Protein AF-0000000070596849 (afdb_homodimer)

Sequence (270 aa):
MKINEKNLCAYSISPTQIDKEGYLLKKGEVNKSFQRRWFVLKGNLLFYFEKKGDREPIGVIILEGCTIELAECEDQFTFKLLFHGGGGRTYVLVADSQESLEEWMKALARASYDYLKLMVNELQKQLDELNGGYPMKINEKNLCAYSISPTQIDKEGYLLKKGEVNKSFQRRWFVLKGNLLFYFEKKGDREPIGVIILEGCTIELAECEDQFTFKLLFHGGGGRTYVLVADSQESLEEWMKALARASYDYLKLMVNELQKQLDELNGGYP

Nearest PDB structures (foldseek):
  4kax-assembly1_B  TM=7.168E-01  e=3.606E-10  Homo sapiens
  6bbp-assembly1_A  TM=6.930E-01  e=6.389E-10  Mus musculus
  1fb8-assembly1_A  TM=8.971E-01  e=5.536E-08  Homo sapiens
  1fgz-assembly1_A  TM=8.253E-01  e=7.060E-09  Mus musculus
  1wgq-assembly1_A  TM=7.939E-01  e=1.921E-06  Mus musculus

Radius of gyration: 20.4 Å; Cα contacts (8 Å, |Δi|>4): 485; chains: 2; bounding box: 63×64×42 Å

Solvent-accessible surface area (backbone atoms only — not comparable to full-atom values): 14874 Å² total; per-residue (Å²): 111,47,62,64,57,68,55,52,35,54,54,70,62,44,91,67,73,68,73,45,70,48,70,33,31,38,50,37,88,83,58,76,51,74,38,74,27,25,33,40,29,39,62,42,35,37,33,32,19,72,44,84,86,56,79,56,50,55,27,43,44,68,46,74,72,48,45,79,41,82,43,94,46,90,95,46,38,34,35,31,43,37,36,73,60,100,81,40,60,70,47,46,36,31,33,91,36,70,67,52,32,50,53,50,51,52,53,56,70,65,22,31,60,66,56,51,52,50,47,39,53,51,48,50,49,53,46,48,53,64,65,63,61,67,126,110,47,62,62,56,68,52,51,33,54,57,71,63,46,89,68,73,69,73,45,70,48,70,32,29,38,51,37,88,84,57,76,50,73,39,71,27,24,31,40,30,39,62,41,36,37,32,32,20,71,43,81,84,58,78,56,51,55,27,42,45,69,45,73,73,48,46,79,42,82,44,94,46,92,96,45,40,34,34,31,44,37,36,72,61,99,83,43,60,69,44,45,35,31,33,91,36,68,68,52,33,51,53,50,52,53,54,56,71,64,22,31,60,66,56,49,52,50,47,40,54,51,46,50,50,52,46,47,51,65,67,62,62,67,126

Organism: Penaeus vannamei (NCBI:txid6689)

Foldseek 3Di:
DDDDQVVVLVVQPDPPQWLDWDWKWKADPVHRDTAIWIWTDHQQKIFTPNDPPDSGTPDIDRLEQWDKAFDDDPPWRKIWTFHDDDPTDIIIITDPDPVRSVSVNVSNVCRYPVNVVVVVVVVVVVVCCVVPPPD/DDDDQVVVLVVQPPPPQWLDWDWKWKADPVHRDTAIWIWTDHQQKIFTPNDPPDSGTPDIDRLEQWDKAFDDDPPWRKIWTFHDDDPTDIIIITDPDPVRSVSVNVSNVCRYPVNVVVVVVVVVVVVCCVVPPPD

InterPro domains:
  IPR001849 Pleckstrin homology domain [PF00169] (19-112)
  IPR001849 Pleckstrin homology domain [PS50003] (17-113)
  IPR001849 Pleckstrin homology domain [SM00233] (18-115)
  IPR011993 PH-like domain superfamily [G3DSA:2.30.29.30] (13-114)
  IPR045188 PH domain containing protein Boi1/Boi2-like [PTHR22902] (2-131)

Structure (mmCIF, N/CA/C/O backbone):
data_AF-0000000070596849-model_v1
#
loop_
_entity.id
_entity.type
_entity.pdbx_description
1 polymer 'Putative oxysterol-binding protein 2'
#
loop_
_atom_site.group_PDB
_atom_site.id
_atom_site.type_symbol
_atom_site.label_atom_id
_atom_site.label_alt_id
_atom_site.label_comp_id
_atom_site.label_asym_id
_atom_site.label_entity_id
_atom_site.label_seq_id
_atom_site.pdbx_PDB_ins_code
_atom_site.Cartn_x
_atom_site.Cartn_y
_atom_site.Cartn_z
_atom_site.occupancy
_atom_site.B_iso_or_equiv
_atom_site.auth_seq_id
_atom_site.auth_comp_id
_atom_site.auth_asym_id
_atom_site.auth_atom_id
_atom_site.pdbx_PDB_model_num
ATOM 1 N N . MET A 1 1 ? -14.93 -0.766 5.055 1 94.19 1 MET A N 1
ATOM 2 C CA . MET A 1 1 ? -13.758 0.112 5.051 1 94.19 1 MET A CA 1
ATOM 3 C C . MET A 1 1 ? -13.742 0.988 3.803 1 94.19 1 MET A C 1
ATOM 5 O O . MET A 1 1 ? -13.914 0.492 2.688 1 94.19 1 MET A O 1
ATOM 9 N N . LYS A 1 2 ? -13.688 2.268 3.988 1 9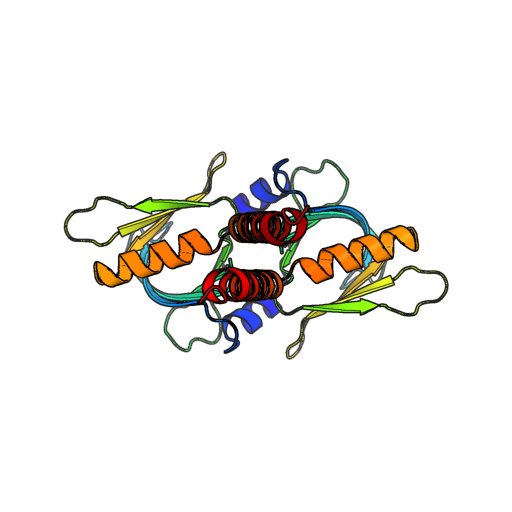5.88 2 LYS A N 1
ATOM 10 C CA . LYS A 1 2 ? -13.648 3.197 2.863 1 95.88 2 LYS A CA 1
ATOM 11 C C . LYS A 1 2 ? -12.273 3.188 2.199 1 95.88 2 LYS A C 1
ATOM 13 O O . LYS A 1 2 ? -11.242 3.219 2.881 1 95.88 2 LYS A O 1
ATOM 18 N N . ILE A 1 3 ? -12.289 3.09 0.893 1 95.75 3 ILE A N 1
ATOM 19 C CA . ILE A 1 3 ? -11.062 3.09 0.111 1 95.75 3 ILE A CA 1
ATOM 20 C C . ILE A 1 3 ? -11.25 3.916 -1.158 1 95.75 3 ILE A C 1
ATOM 22 O O . ILE A 1 3 ? -12.336 3.918 -1.747 1 95.75 3 ILE A O 1
ATOM 26 N N . ASN A 1 4 ? -10.219 4.594 -1.513 1 93.69 4 ASN A N 1
ATOM 27 C CA . ASN A 1 4 ? -10.297 5.395 -2.73 1 93.69 4 ASN A CA 1
ATOM 28 C C . ASN A 1 4 ? -10.102 4.535 -3.977 1 93.69 4 ASN A C 1
ATOM 30 O O . ASN A 1 4 ? -9.031 4.551 -4.586 1 93.69 4 ASN A O 1
ATOM 34 N N . GLU A 1 5 ? -11.148 3.938 -4.41 1 93.94 5 GLU A N 1
ATOM 35 C CA . GLU A 1 5 ? -11.086 2.973 -5.504 1 93.94 5 GLU A CA 1
ATOM 36 C C . GLU A 1 5 ? -10.727 3.656 -6.82 1 93.94 5 GLU A C 1
ATOM 38 O O . GLU A 1 5 ? -10.031 3.074 -7.656 1 93.94 5 GLU A O 1
ATOM 43 N N . LYS A 1 6 ? -11.242 4.824 -6.957 1 92.75 6 LYS A N 1
ATOM 44 C CA . LYS A 1 6 ? -10.969 5.551 -8.195 1 92.75 6 LYS A CA 1
ATOM 45 C C . LYS A 1 6 ? -9.469 5.766 -8.375 1 92.75 6 LYS A C 1
ATOM 47 O O . LYS A 1 6 ? -8.922 5.52 -9.453 1 92.75 6 LYS A O 1
ATOM 52 N N . ASN A 1 7 ? -8.812 6.191 -7.367 1 93.06 7 ASN A N 1
ATOM 53 C CA . ASN A 1 7 ? -7.367 6.387 -7.414 1 93.06 7 ASN A CA 1
ATOM 54 C C . ASN A 1 7 ? -6.629 5.074 -7.66 1 93.06 7 ASN A C 1
ATOM 56 O O . ASN A 1 7 ? -5.676 5.027 -8.438 1 93.06 7 ASN A O 1
ATOM 60 N N . LEU A 1 8 ? -7.074 4.055 -6.996 1 94.56 8 LEU A N 1
ATOM 61 C CA . LEU A 1 8 ? -6.43 2.756 -7.156 1 94.56 8 LEU A CA 1
ATOM 62 C C . LEU A 1 8 ? -6.562 2.252 -8.586 1 94.56 8 LEU A C 1
ATOM 64 O O . LEU A 1 8 ? -5.621 1.68 -9.141 1 94.56 8 LEU A O 1
ATOM 68 N N . CYS A 1 9 ? -7.734 2.48 -9.117 1 95.25 9 CYS A N 1
ATOM 69 C CA . CYS A 1 9 ? -7.945 2.082 -10.508 1 95.25 9 CYS A CA 1
ATOM 70 C C . CYS A 1 9 ? -7.016 2.846 -11.438 1 95.25 9 CYS A C 1
ATOM 72 O O . CYS A 1 9 ? -6.34 2.242 -12.281 1 95.25 9 CYS A O 1
ATOM 74 N N . ALA A 1 10 ? -6.953 4.168 -11.281 1 94.25 10 ALA A N 1
ATOM 75 C CA . ALA A 1 10 ? -6.074 4.988 -12.109 1 94.25 10 ALA A CA 1
ATOM 76 C C . ALA A 1 10 ? -4.617 4.559 -11.953 1 94.25 10 ALA A C 1
ATOM 78 O O . ALA A 1 10 ? -3.879 4.477 -12.938 1 94.25 10 ALA A O 1
ATOM 79 N N . TYR A 1 11 ? -4.223 4.281 -10.75 1 94.06 11 TYR A N 1
ATOM 80 C CA . TYR A 1 11 ? -2.852 3.877 -10.469 1 94.06 11 TYR A CA 1
ATOM 81 C C . TYR A 1 11 ? -2.533 2.533 -11.109 1 94.06 11 TYR A C 1
ATOM 83 O O . TYR A 1 11 ? -1.434 2.334 -11.633 1 94.06 11 TYR A O 1
ATOM 91 N N . SER A 1 12 ? -3.475 1.684 -11.102 1 96.44 12 SER A N 1
ATOM 92 C CA . SER A 1 12 ? -3.262 0.319 -11.57 1 96.44 12 SER A CA 1
ATOM 93 C C . SER A 1 12 ? -2.93 0.292 -13.055 1 96.44 12 SER A C 1
ATOM 95 O O . SER A 1 12 ? -2.205 -0.593 -13.523 1 96.44 12 SER A O 1
ATOM 97 N N . ILE A 1 13 ? -3.438 1.262 -13.797 1 96.56 13 ILE A N 1
ATOM 98 C CA . ILE A 1 13 ? -3.264 1.202 -15.242 1 96.56 13 ILE A CA 1
ATOM 99 C C . ILE A 1 13 ? -2.232 2.24 -15.688 1 96.56 13 ILE A C 1
ATOM 101 O O . ILE A 1 13 ? -1.896 2.326 -16.859 1 96.56 13 ILE A O 1
ATOM 105 N N . SER A 1 14 ? -1.831 3.092 -14.742 1 93.81 14 SER A N 1
ATOM 106 C CA . SER A 1 14 ? -0.785 4.047 -15.094 1 93.81 14 SER A CA 1
ATOM 107 C C . SER A 1 14 ? 0.474 3.336 -15.578 1 93.81 14 SER A C 1
ATOM 109 O O . SER A 1 14 ? 0.852 2.295 -15.031 1 93.81 14 SER A O 1
ATOM 111 N N . PRO A 1 15 ? 1.156 3.799 -16.609 1 93 15 PRO A N 1
ATOM 112 C CA . PRO A 1 15 ? 2.303 3.102 -17.188 1 93 15 PRO A CA 1
ATOM 113 C C . PRO A 1 15 ? 3.58 3.273 -16.375 1 93 15 PRO A C 1
ATOM 115 O O . PRO A 1 15 ? 4.613 2.682 -16.703 1 93 15 PRO A O 1
ATOM 118 N N . THR A 1 16 ? 3.533 3.85 -15.266 1 88.69 16 THR A N 1
ATOM 119 C CA . THR A 1 16 ? 4.734 4.145 -14.492 1 88.69 16 THR A CA 1
ATOM 120 C C . THR A 1 16 ? 4.887 3.164 -13.336 1 88.69 16 THR A C 1
ATOM 122 O O . THR A 1 16 ? 3.898 2.598 -12.859 1 88.69 16 THR A O 1
ATOM 125 N N . GLN A 1 17 ? 6.164 2.797 -1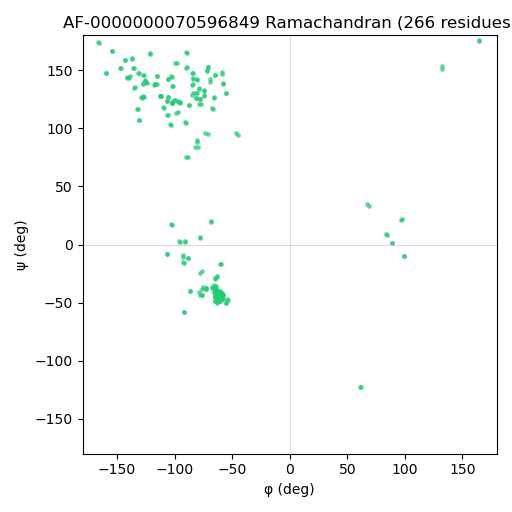2.992 1 90.38 17 GLN A N 1
ATOM 126 C CA . GLN A 1 17 ? 6.59 2.125 -11.773 1 90.38 17 GLN A CA 1
ATOM 127 C C . GLN A 1 17 ? 6.051 0.698 -11.711 1 90.38 17 GLN A C 1
ATOM 129 O O . GLN A 1 17 ? 5.586 0.247 -10.664 1 90.38 17 GLN A O 1
ATOM 134 N N . ILE A 1 18 ? 5.969 0.056 -12.852 1 96.75 18 ILE A N 1
ATOM 135 C CA . ILE A 1 18 ? 5.574 -1.348 -12.883 1 96.75 18 ILE A CA 1
ATOM 136 C C . ILE A 1 18 ? 6.762 -2.227 -12.5 1 96.75 18 ILE A C 1
ATOM 138 O O . ILE A 1 18 ? 7.785 -2.23 -13.188 1 96.75 18 ILE A O 1
ATOM 142 N N . ASP A 1 19 ? 6.617 -3.006 -11.461 1 97.06 19 ASP A N 1
ATOM 143 C CA . ASP A 1 19 ? 7.695 -3.869 -10.984 1 97.06 19 ASP A CA 1
ATOM 144 C C . ASP A 1 19 ? 7.688 -5.211 -11.719 1 97.06 19 ASP A C 1
ATOM 146 O O . ASP A 1 19 ? 8.742 -5.801 -11.953 1 97.06 19 ASP A O 1
ATOM 150 N N . LYS A 1 20 ? 6.516 -5.703 -11.93 1 98.31 20 LYS A N 1
ATOM 151 C CA . LYS A 1 20 ? 6.34 -6.934 -12.695 1 98.31 20 LYS A CA 1
ATOM 152 C C . LYS A 1 20 ? 4.914 -7.051 -13.227 1 98.31 20 LYS A C 1
ATOM 154 O O . LYS A 1 20 ? 3.969 -6.578 -12.594 1 98.31 20 LYS A O 1
ATOM 159 N N . GLU A 1 21 ? 4.801 -7.652 -14.367 1 98.75 21 GLU A N 1
ATOM 160 C CA . GLU A 1 21 ? 3.471 -7.941 -14.898 1 98.75 21 GLU A CA 1
ATOM 161 C C . GLU A 1 21 ? 3.469 -9.242 -15.703 1 98.75 21 GLU A C 1
ATOM 163 O O . GLU A 1 21 ? 4.516 -9.688 -16.172 1 98.75 21 GLU A O 1
ATOM 168 N N . GLY A 1 22 ? 2.369 -9.852 -15.719 1 98.69 22 GLY A N 1
ATOM 169 C CA . GLY A 1 22 ? 2.242 -11.094 -16.453 1 98.69 22 GLY A CA 1
ATOM 170 C C . GLY A 1 22 ? 1.009 -11.891 -16.078 1 98.69 22 GLY A C 1
ATOM 171 O O . GLY A 1 22 ? 0.28 -11.516 -15.164 1 98.69 22 GLY A O 1
ATOM 172 N N . TYR A 1 23 ? 0.814 -12.984 -16.797 1 98.69 23 TYR A N 1
ATOM 173 C CA . TYR A 1 23 ? -0.325 -13.852 -16.531 1 98.69 23 TYR A CA 1
ATOM 174 C C . TYR A 1 23 ? -0.014 -14.836 -15.406 1 98.69 23 TYR A C 1
ATOM 176 O O . TYR A 1 23 ? 1.092 -15.383 -15.336 1 98.69 23 TYR A O 1
ATOM 184 N N . LEU A 1 24 ? -0.913 -15.039 -14.555 1 98.69 24 LEU A N 1
ATOM 185 C CA . LEU A 1 24 ? -0.958 -16.125 -13.578 1 98.69 24 LEU A CA 1
ATOM 186 C C . LEU A 1 24 ? -2.352 -16.734 -13.516 1 98.69 24 LEU A C 1
ATOM 188 O O . LEU A 1 24 ? -3.34 -16.094 -13.867 1 98.69 24 LEU A O 1
ATOM 192 N N . LEU A 1 25 ? -2.365 -18 -13.148 1 97.81 25 LEU A N 1
ATOM 193 C CA . LEU A 1 25 ? -3.646 -18.594 -12.766 1 97.81 25 LEU A CA 1
ATOM 194 C C . LEU A 1 25 ? -3.961 -18.297 -11.305 1 97.81 25 LEU A C 1
ATOM 196 O O . LEU A 1 25 ? -3.098 -18.453 -10.438 1 97.81 25 LEU A O 1
ATOM 200 N N . LYS A 1 26 ? -5.07 -17.844 -11.055 1 97.31 26 LYS A N 1
ATOM 201 C CA . LYS A 1 26 ? -5.559 -17.562 -9.711 1 97.31 26 LYS A CA 1
ATOM 202 C C . LYS A 1 26 ? -6.695 -18.5 -9.328 1 97.31 26 LYS A C 1
ATOM 204 O O . LYS A 1 26 ? -7.676 -18.625 -10.062 1 97.31 26 LYS A O 1
ATOM 209 N N . LYS A 1 27 ? -6.57 -19.141 -8.195 1 94.19 27 LYS A N 1
ATOM 210 C CA . LYS A 1 27 ? -7.633 -20.016 -7.738 1 94.19 27 LYS A CA 1
ATOM 211 C C . LYS A 1 27 ? -8.781 -19.234 -7.121 1 94.19 27 LYS A C 1
ATOM 213 O O . LYS A 1 27 ? -8.555 -18.312 -6.32 1 94.19 27 LYS A O 1
ATOM 218 N N . GLY A 1 28 ? -10.008 -19.594 -7.512 1 87.56 28 GLY A N 1
ATOM 219 C CA . GLY A 1 28 ? -11.18 -18.922 -6.977 1 87.56 28 GLY A CA 1
ATOM 220 C C . GLY A 1 28 ? -11.461 -19.266 -5.527 1 87.56 28 GLY A C 1
ATOM 221 O O . GLY A 1 28 ? -11.148 -20.375 -5.082 1 87.56 28 GLY A O 1
ATOM 222 N N . GLU A 1 29 ? -12.039 -18.328 -4.84 1 77.06 29 GLU A N 1
ATOM 223 C CA . GLU A 1 29 ? -12.383 -18.547 -3.439 1 77.06 29 GLU A CA 1
ATOM 224 C C . GLU A 1 29 ? -13.625 -19.422 -3.311 1 77.06 29 GLU A C 1
ATOM 226 O O . GLU A 1 29 ? -13.648 -20.375 -2.523 1 77.06 29 GLU A O 1
ATOM 231 N N . VAL A 1 30 ? -14.531 -19.125 -4.105 1 74.31 30 VAL A N 1
ATOM 232 C CA . VAL A 1 30 ? -15.805 -19.844 -4.07 1 74.31 30 VAL A CA 1
ATOM 233 C C . VAL A 1 30 ? -15.766 -21.016 -5.035 1 74.31 30 VAL A C 1
ATOM 235 O O . VAL A 1 30 ? -15.945 -22.172 -4.629 1 74.31 30 VAL A O 1
ATOM 238 N N . ASN A 1 31 ? -15.5 -20.641 -6.316 1 73.5 31 ASN A N 1
ATOM 239 C CA . ASN A 1 31 ? -15.289 -21.641 -7.352 1 73.5 31 ASN A CA 1
ATOM 240 C C . ASN A 1 31 ? -13.82 -22.031 -7.457 1 73.5 31 ASN A C 1
ATOM 242 O O . ASN A 1 31 ? -12.992 -21.25 -7.926 1 73.5 31 ASN A O 1
ATOM 246 N N . LYS A 1 32 ? -13.469 -23.125 -6.996 1 82.81 32 LYS A N 1
ATOM 247 C CA . LYS A 1 32 ? -12.094 -23.594 -6.84 1 82.81 32 LYS A CA 1
ATOM 248 C C . LYS A 1 32 ? -11.438 -23.844 -8.195 1 82.81 32 LYS A C 1
ATOM 250 O O . LYS A 1 32 ? -10.414 -24.516 -8.281 1 82.81 32 LYS A O 1
ATOM 255 N N . SER A 1 33 ? -12.008 -23.234 -9.234 1 91.19 33 SER A N 1
ATOM 256 C CA . SER A 1 33 ? -11.375 -23.344 -10.547 1 91.19 33 SER A CA 1
ATOM 257 C C . SER A 1 33 ? -10.289 -22.281 -10.711 1 91.19 33 SER A C 1
ATOM 259 O O . SER A 1 33 ? -10.359 -21.203 -10.117 1 91.19 33 SER A O 1
ATOM 261 N N . PHE A 1 34 ? -9.297 -22.703 -11.453 1 93.88 34 PHE A N 1
ATOM 262 C CA . PHE A 1 34 ? -8.234 -21.75 -11.781 1 93.88 34 PHE A CA 1
ATOM 263 C C . PHE A 1 34 ? -8.641 -20.859 -12.945 1 93.88 34 PHE A C 1
ATOM 265 O O . PHE A 1 34 ? -9.172 -21.344 -13.945 1 93.88 34 PHE A O 1
ATOM 272 N N . GLN A 1 35 ? -8.477 -19.578 -12.75 1 96.38 35 GLN A N 1
ATOM 273 C CA . GLN A 1 35 ? -8.742 -18.594 -13.797 1 96.38 35 GLN A CA 1
ATOM 274 C C . GLN A 1 35 ? -7.473 -17.844 -14.172 1 96.38 35 GLN A C 1
ATOM 276 O O . GLN A 1 35 ? -6.672 -17.484 -13.305 1 96.38 35 GLN A O 1
ATOM 281 N N . ARG A 1 36 ? -7.359 -17.672 -15.484 1 97.94 36 ARG A N 1
ATOM 282 C CA . ARG A 1 36 ? -6.227 -16.891 -15.969 1 97.94 36 ARG A CA 1
ATOM 283 C C . ARG A 1 36 ? -6.477 -15.398 -15.789 1 97.94 36 ARG A C 1
ATOM 285 O O . ARG A 1 36 ? -7.5 -14.875 -16.234 1 97.94 36 ARG A O 1
ATOM 292 N N . ARG A 1 37 ? -5.539 -14.719 -15.102 1 98.62 37 ARG A N 1
ATOM 293 C CA . ARG A 1 37 ? -5.641 -13.281 -14.844 1 98.62 37 ARG A CA 1
ATOM 294 C C . ARG A 1 37 ? -4.336 -12.57 -15.195 1 98.62 37 ARG A C 1
ATOM 296 O O . ARG A 1 37 ? -3.262 -13.172 -15.141 1 98.62 37 ARG A O 1
ATOM 303 N N . TRP A 1 38 ? -4.441 -11.352 -15.648 1 98.88 38 TRP A N 1
ATOM 304 C CA . TRP A 1 38 ? -3.273 -10.5 -15.852 1 98.88 38 TRP A CA 1
ATOM 305 C C . TRP A 1 38 ? -2.914 -9.75 -14.578 1 98.88 38 TRP A C 1
ATOM 307 O O . TRP A 1 38 ? -3.717 -8.961 -14.062 1 98.88 38 TRP A O 1
ATOM 317 N N . PHE A 1 39 ? -1.712 -9.992 -14.102 1 98.94 39 PHE A N 1
ATOM 318 C CA . PHE A 1 39 ? -1.267 -9.398 -12.844 1 98.94 39 PHE A CA 1
ATOM 319 C C . PHE A 1 39 ? -0.277 -8.266 -13.102 1 98.94 39 PHE A C 1
ATOM 321 O O . PHE A 1 39 ? 0.548 -8.352 -14.008 1 98.94 39 PHE A O 1
ATOM 328 N N . VAL A 1 40 ? -0.384 -7.219 -12.289 1 98.75 40 VAL A N 1
ATOM 329 C CA . VAL A 1 40 ? 0.539 -6.086 -12.305 1 98.75 40 VAL A CA 1
ATOM 330 C C . VAL A 1 40 ? 0.987 -5.758 -10.883 1 98.75 40 VAL A C 1
ATOM 332 O O . VAL A 1 40 ? 0.164 -5.414 -10.031 1 98.75 40 VAL A O 1
ATOM 335 N N . LEU A 1 41 ? 2.236 -5.91 -10.664 1 98.56 41 LEU A N 1
ATOM 336 C CA . LEU A 1 41 ? 2.828 -5.555 -9.383 1 98.56 41 LEU A CA 1
ATOM 337 C C . LEU A 1 41 ? 3.402 -4.145 -9.422 1 98.56 41 LEU A C 1
ATOM 339 O O . LEU A 1 41 ? 4.234 -3.828 -10.273 1 98.56 41 LEU A O 1
ATOM 343 N N . LYS A 1 42 ? 2.947 -3.287 -8.555 1 96.94 42 LYS A N 1
ATOM 344 C CA . LYS A 1 42 ? 3.455 -1.938 -8.336 1 96.94 42 LYS A CA 1
ATOM 345 C C . LYS A 1 42 ? 3.701 -1.68 -6.852 1 96.94 42 LYS A C 1
ATOM 347 O O . LYS A 1 42 ? 2.76 -1.435 -6.094 1 96.94 42 LYS A O 1
ATOM 352 N N . GLY A 1 43 ? 5.004 -1.652 -6.543 1 96.19 43 GLY A N 1
ATOM 353 C CA . GLY A 1 43 ? 5.309 -1.582 -5.121 1 96.19 43 GLY A CA 1
ATOM 354 C C . GLY A 1 43 ? 4.793 -2.775 -4.34 1 96.19 43 GLY A C 1
ATOM 355 O O . GLY A 1 43 ? 5.133 -3.92 -4.652 1 96.19 43 GLY A O 1
ATOM 356 N N . ASN A 1 44 ? 3.979 -2.42 -3.367 1 96.88 44 ASN A N 1
ATOM 357 C CA . ASN A 1 44 ? 3.406 -3.488 -2.557 1 96.88 44 ASN A CA 1
ATOM 358 C C . ASN A 1 44 ? 1.954 -3.764 -2.936 1 96.88 44 ASN A C 1
ATOM 360 O O . ASN A 1 44 ? 1.207 -4.359 -2.156 1 96.88 44 ASN A O 1
ATOM 364 N N . LEU A 1 45 ? 1.549 -3.307 -4.105 1 97.31 45 LEU A N 1
ATOM 365 C CA . LEU A 1 45 ? 0.196 -3.527 -4.605 1 97.31 45 LEU A CA 1
ATOM 366 C C . LEU A 1 45 ? 0.203 -4.492 -5.785 1 97.31 45 LEU A C 1
ATOM 368 O O . LEU A 1 45 ? 0.831 -4.223 -6.812 1 97.31 45 LEU A O 1
ATOM 372 N N . LEU A 1 46 ? -0.455 -5.594 -5.602 1 98.5 46 LEU A N 1
ATOM 373 C CA . LEU A 1 46 ? -0.615 -6.562 -6.68 1 98.5 46 LEU A CA 1
ATOM 374 C C . LEU A 1 46 ? -2.02 -6.496 -7.266 1 98.5 46 LEU A C 1
ATOM 376 O O . LEU A 1 46 ? -2.973 -7.004 -6.668 1 98.5 46 LEU A O 1
ATOM 380 N N . PHE A 1 47 ? -2.098 -5.879 -8.43 1 98.69 47 PHE A N 1
ATOM 381 C CA . PHE A 1 47 ? -3.379 -5.773 -9.117 1 98.69 47 PHE A CA 1
ATOM 382 C C . PHE A 1 47 ? -3.598 -6.969 -10.039 1 98.69 47 PHE A C 1
ATOM 384 O O . PHE A 1 47 ? -2.635 -7.562 -10.531 1 98.69 47 PHE A O 1
ATOM 391 N N . TYR A 1 48 ? -4.852 -7.285 -10.25 1 98.69 48 TYR A N 1
ATOM 392 C CA . TYR A 1 48 ? -5.125 -8.297 -11.266 1 98.69 48 TYR A CA 1
ATOM 393 C C . TYR A 1 48 ? -6.375 -7.941 -12.062 1 98.69 48 TYR A C 1
ATOM 395 O O . TYR A 1 48 ? -7.332 -7.391 -11.508 1 98.69 48 TYR A O 1
ATOM 403 N N . PHE A 1 49 ? -6.297 -8.266 -13.344 1 98.75 49 PHE A N 1
ATOM 404 C CA . PHE A 1 49 ? -7.316 -7.973 -14.344 1 98.75 49 PHE A CA 1
ATOM 405 C C . PHE A 1 49 ? -7.812 -9.25 -15 1 98.75 49 PHE A C 1
ATOM 407 O O . PHE A 1 49 ? -7.211 -10.312 -14.836 1 98.75 49 PHE A O 1
ATOM 414 N N . GLU A 1 50 ? -8.961 -9.109 -15.688 1 98.25 50 GLU A N 1
ATOM 415 C CA . GLU A 1 50 ? -9.398 -10.25 -16.484 1 98.25 50 GLU A CA 1
ATOM 416 C C . GLU A 1 50 ? -8.391 -10.562 -17.594 1 98.25 50 GLU A C 1
ATOM 418 O O . GLU A 1 50 ? -7.996 -11.719 -17.781 1 98.25 50 GLU A O 1
ATOM 423 N N . LYS A 1 51 ? -7.992 -9.578 -18.359 1 98.19 51 LYS A N 1
ATOM 424 C CA . LYS A 1 51 ? -7.031 -9.719 -19.453 1 98.19 51 LYS A CA 1
ATOM 425 C C . LYS A 1 51 ? -6.125 -8.5 -19.547 1 98.19 51 LYS A C 1
ATOM 427 O O . LYS A 1 51 ? -6.445 -7.438 -19.016 1 98.19 51 LYS A O 1
ATOM 432 N N . LYS A 1 52 ? -4.988 -8.727 -20.188 1 98.06 52 LYS A N 1
ATOM 433 C CA . LYS A 1 52 ? -4.051 -7.637 -20.453 1 98.06 52 LYS A CA 1
ATOM 434 C C . LYS A 1 52 ? -4.73 -6.5 -21.203 1 98.06 52 LYS A C 1
ATOM 436 O O . LYS A 1 52 ? -5.453 -6.734 -22.172 1 98.06 52 LYS A O 1
ATOM 441 N N . GLY A 1 53 ? -4.543 -5.305 -20.703 1 97.56 53 GLY A N 1
ATOM 442 C CA . GLY A 1 53 ? -5.078 -4.148 -21.391 1 97.56 53 GLY A CA 1
ATOM 443 C C . GLY A 1 53 ? -6.391 -3.654 -20.812 1 97.56 53 GLY A C 1
ATOM 444 O O . GLY A 1 53 ? -6.875 -2.582 -21.188 1 97.56 53 GLY A O 1
ATOM 445 N N . ASP A 1 54 ? -7.027 -4.438 -19.875 1 98.31 54 ASP A N 1
ATOM 446 C CA . ASP A 1 54 ? -8.25 -3.98 -19.219 1 98.31 54 ASP A CA 1
ATOM 447 C C . ASP A 1 54 ? -8.016 -2.664 -18.484 1 98.31 54 ASP A C 1
ATOM 449 O O . ASP A 1 54 ? -6.934 -2.439 -17.938 1 98.31 54 ASP A O 1
ATOM 453 N N . ARG A 1 55 ? -9.078 -1.828 -18.422 1 96 55 ARG A N 1
ATOM 454 C CA . ARG A 1 55 ? -8.945 -0.491 -17.844 1 96 55 ARG A CA 1
ATOM 455 C C . ARG A 1 55 ? -9.297 -0.49 -16.359 1 96 55 ARG A C 1
ATOM 457 O O . ARG A 1 55 ? -9.008 0.474 -15.656 1 96 55 ARG A O 1
ATOM 464 N N . GLU A 1 56 ? -9.945 -1.568 -15.883 1 97.69 56 GLU A N 1
ATOM 465 C CA . GLU A 1 56 ? -10.312 -1.686 -14.477 1 97.69 56 GLU A CA 1
ATOM 466 C C . GLU A 1 56 ? -9.859 -3.021 -13.898 1 97.69 56 GLU A C 1
ATOM 468 O O . GLU A 1 56 ? -10.156 -4.078 -14.453 1 97.69 56 GLU A O 1
ATOM 473 N N . PRO A 1 57 ? -9.172 -2.928 -12.852 1 98.44 57 PRO A N 1
ATOM 474 C CA . PRO A 1 57 ? -8.805 -4.195 -12.211 1 98.44 57 PRO A CA 1
ATOM 475 C C . PRO A 1 57 ? -10 -4.891 -11.555 1 98.44 57 PRO A C 1
ATOM 477 O O . PRO A 1 57 ? -10.93 -4.223 -11.086 1 98.44 57 PRO A O 1
ATOM 480 N N . ILE A 1 58 ? -9.906 -6.188 -11.477 1 98.12 58 ILE A N 1
ATOM 481 C CA . ILE A 1 58 ? -10.875 -6.98 -10.727 1 98.12 58 ILE A CA 1
ATOM 482 C C . ILE A 1 58 ? -10.656 -6.789 -9.227 1 98.12 58 ILE A C 1
ATOM 484 O O . ILE A 1 58 ? -11.609 -6.711 -8.461 1 98.12 58 ILE A O 1
ATOM 488 N N . GLY A 1 59 ? -9.312 -6.711 -8.867 1 98.06 59 GLY A N 1
ATOM 489 C CA . GLY A 1 59 ? -8.961 -6.547 -7.465 1 98.06 59 GLY A CA 1
ATOM 490 C C . GLY A 1 59 ? -7.512 -6.141 -7.254 1 98.06 59 GLY A C 1
ATOM 491 O O . GLY A 1 59 ? -6.766 -5.973 -8.219 1 98.06 59 GLY A O 1
ATOM 492 N N . VAL A 1 60 ? -7.242 -5.871 -6.02 1 98.25 60 VAL A N 1
ATOM 493 C CA . VAL A 1 60 ? -5.883 -5.566 -5.582 1 98.25 60 VAL A CA 1
ATOM 494 C C . VAL A 1 60 ? -5.57 -6.328 -4.297 1 98.25 60 VAL A C 1
ATOM 496 O O . VAL A 1 60 ? -6.418 -6.445 -3.412 1 98.25 60 VAL A O 1
ATOM 499 N N . ILE A 1 61 ? -4.422 -6.91 -4.227 1 97.19 61 ILE A N 1
ATOM 500 C CA . ILE A 1 61 ? -3.867 -7.543 -3.035 1 97.19 61 ILE A CA 1
ATOM 501 C C . ILE A 1 61 ? -2.756 -6.672 -2.459 1 97.19 61 ILE A C 1
ATOM 503 O O . ILE A 1 61 ? -1.706 -6.5 -3.084 1 97.19 61 ILE A O 1
ATOM 507 N N . ILE A 1 62 ? -3.021 -6.129 -1.335 1 96.06 62 ILE A N 1
ATOM 508 C CA . ILE A 1 62 ? -1.97 -5.418 -0.615 1 96.06 62 ILE A CA 1
ATOM 509 C C . ILE A 1 62 ? -1.099 -6.418 0.143 1 96.06 62 ILE A C 1
ATOM 511 O O . ILE A 1 62 ? -1.593 -7.164 0.992 1 96.06 62 ILE A O 1
ATOM 515 N N . LEU A 1 63 ? 0.121 -6.359 -0.066 1 96.06 63 LEU A N 1
ATOM 516 C CA . LEU A 1 63 ? 0.998 -7.473 0.284 1 96.06 63 LEU A CA 1
ATOM 517 C C . LEU A 1 63 ? 1.54 -7.312 1.701 1 96.06 63 LEU A C 1
ATOM 519 O O . LEU A 1 63 ? 2.277 -8.172 2.189 1 96.06 63 LEU A O 1
ATOM 523 N N . GLU A 1 64 ? 1.146 -6.309 2.367 1 92.56 64 GLU A N 1
ATOM 524 C CA . GLU A 1 64 ? 1.59 -6.105 3.744 1 92.56 64 GLU A CA 1
ATOM 525 C C . GLU A 1 64 ? 1.064 -7.207 4.66 1 92.56 64 GLU A C 1
ATOM 527 O O . GLU A 1 64 ? -0.144 -7.449 4.723 1 92.56 64 GLU A O 1
ATOM 532 N N . GLY A 1 65 ? 2.076 -7.84 5.406 1 86.19 65 GLY A N 1
ATOM 533 C CA . GLY A 1 65 ? 1.709 -8.867 6.371 1 86.19 65 GLY A CA 1
ATOM 534 C C . GLY A 1 65 ? 1.531 -10.234 5.75 1 86.19 65 GLY A C 1
ATOM 535 O O . GLY A 1 65 ? 0.991 -11.148 6.383 1 86.19 65 GLY A O 1
ATOM 536 N N . CYS A 1 66 ? 1.906 -10.32 4.516 1 92.62 66 CYS A N 1
ATOM 537 C CA . CYS A 1 66 ? 1.728 -11.625 3.885 1 92.62 66 CYS A CA 1
ATOM 538 C C . CYS A 1 66 ? 3.035 -12.406 3.871 1 92.62 66 CYS A C 1
ATOM 540 O O . CYS A 1 66 ? 4.109 -11.828 4.035 1 92.62 66 CYS A O 1
ATOM 542 N N . THR A 1 67 ? 2.938 -13.727 3.801 1 93.62 67 THR A N 1
ATOM 543 C CA . THR A 1 67 ? 4.066 -14.609 3.523 1 93.62 67 THR A CA 1
ATOM 544 C C . THR A 1 67 ? 3.871 -15.336 2.197 1 93.62 67 THR A C 1
ATOM 546 O O . THR A 1 67 ? 2.742 -15.656 1.819 1 93.62 67 THR A O 1
ATOM 549 N N . ILE A 1 68 ? 4.934 -15.531 1.554 1 96.19 68 ILE A N 1
ATOM 550 C CA . ILE A 1 68 ? 4.902 -16.234 0.278 1 96.19 68 ILE A CA 1
ATOM 551 C C . ILE A 1 68 ? 5.465 -17.641 0.456 1 96.19 68 ILE A C 1
ATOM 553 O O . ILE A 1 68 ? 6.555 -17.812 1.01 1 96.19 68 ILE A O 1
ATOM 557 N N . GLU A 1 69 ? 4.73 -18.578 0.047 1 96.06 69 GLU A N 1
ATOM 558 C CA . GLU A 1 69 ? 5.168 -19.953 0.189 1 96.06 69 GLU A CA 1
ATOM 559 C C . GLU A 1 69 ? 5.09 -20.703 -1.142 1 96.06 69 GLU A C 1
ATOM 561 O O . GLU A 1 69 ? 4.137 -20.531 -1.901 1 96.06 69 GLU A O 1
ATOM 566 N N . LEU A 1 70 ? 6.125 -21.453 -1.304 1 94.94 70 LEU A N 1
ATOM 567 C CA . LEU A 1 70 ? 6.09 -22.391 -2.43 1 94.94 70 LEU A CA 1
ATOM 568 C C . LEU A 1 70 ? 5.18 -23.562 -2.129 1 94.94 70 LEU A C 1
ATOM 570 O O . LEU A 1 70 ? 5.215 -24.125 -1.027 1 94.94 70 LEU A O 1
ATOM 574 N N . ALA A 1 71 ? 4.27 -23.797 -3.078 1 91 71 ALA A N 1
ATOM 575 C CA . ALA A 1 71 ? 3.445 -24.984 -2.936 1 91 71 ALA A CA 1
ATOM 576 C C . ALA A 1 71 ? 4.012 -26.141 -3.754 1 91 71 ALA A C 1
ATOM 578 O O . ALA A 1 71 ? 4.355 -25.969 -4.926 1 91 71 ALA A O 1
ATOM 579 N N . GLU A 1 72 ? 4.273 -27.203 -3.012 1 82.44 72 GLU A N 1
ATOM 580 C CA . GLU A 1 72 ? 4.789 -28.375 -3.699 1 82.44 72 GLU A CA 1
ATOM 581 C C . GLU A 1 72 ? 3.666 -29.172 -4.359 1 82.44 72 GLU A C 1
ATOM 583 O O . GLU A 1 72 ? 2.9 -29.859 -3.676 1 82.44 72 GLU A O 1
ATOM 588 N N . CYS A 1 73 ? 3.383 -28.797 -5.551 1 75.69 73 CYS A N 1
ATOM 589 C CA . CYS A 1 73 ? 2.395 -29.531 -6.324 1 75.69 73 CYS A CA 1
ATOM 590 C C . CYS A 1 73 ? 3.031 -30.188 -7.547 1 75.69 73 CYS A C 1
ATOM 592 O O . CYS A 1 73 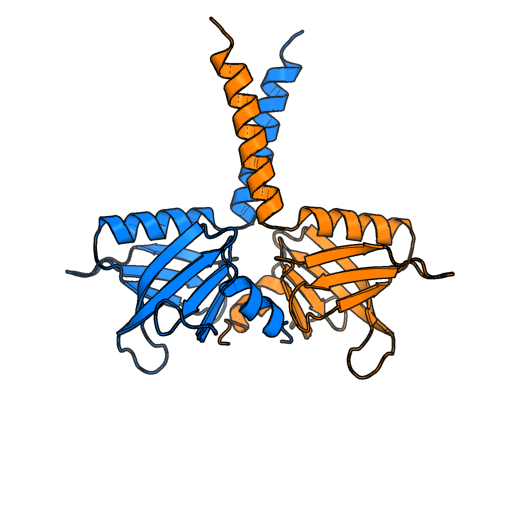? 3.904 -29.594 -8.188 1 75.69 73 CYS A O 1
ATOM 594 N N . GLU A 1 74 ? 2.559 -31.438 -7.742 1 78.81 74 GLU A 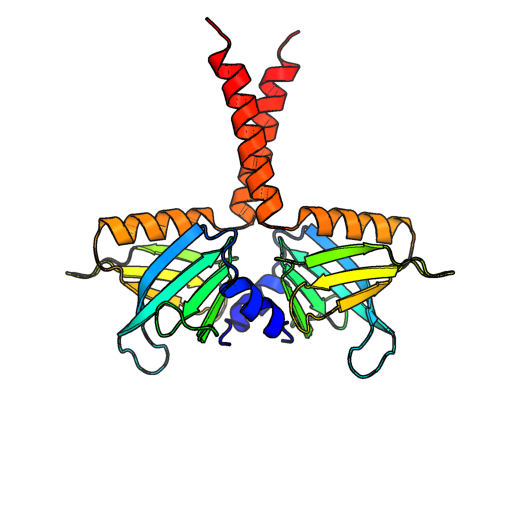N 1
ATOM 595 C CA . GLU A 1 74 ? 3.053 -32.125 -8.93 1 78.81 74 GLU A CA 1
ATOM 596 C C . GLU A 1 74 ? 2.539 -31.469 -10.203 1 78.81 74 GLU A C 1
ATOM 598 O O . GLU A 1 74 ? 1.351 -31.172 -10.32 1 78.81 74 GLU A O 1
ATOM 603 N N . ASP A 1 75 ? 3.373 -30.922 -11.062 1 86.88 75 ASP A N 1
ATOM 604 C CA . ASP A 1 75 ? 3.102 -30.516 -12.438 1 86.88 75 ASP A CA 1
ATOM 605 C C . ASP A 1 75 ? 2.604 -29.078 -12.492 1 86.88 75 ASP A C 1
ATOM 607 O O . ASP A 1 75 ? 1.987 -28.656 -13.477 1 86.88 75 ASP A O 1
ATOM 611 N N . GLN A 1 76 ? 2.547 -28.484 -11.336 1 91.94 76 GLN A N 1
ATOM 612 C CA . GLN A 1 76 ? 2.172 -27.078 -11.375 1 91.94 76 GLN A CA 1
ATOM 613 C C . GLN A 1 76 ? 3.205 -26.203 -10.656 1 91.94 76 GLN A C 1
ATOM 615 O O . GLN A 1 76 ? 3.781 -26.625 -9.648 1 91.94 76 GLN A O 1
ATOM 620 N N . PHE A 1 77 ? 3.453 -25.078 -11.188 1 96.88 77 PHE A N 1
ATOM 621 C CA . PHE A 1 77 ? 4.336 -24.094 -10.562 1 96.88 77 PHE A CA 1
ATOM 622 C C . PHE A 1 77 ? 3.547 -23.172 -9.648 1 96.88 77 PHE A C 1
ATOM 624 O O . PHE A 1 77 ? 3.305 -22.016 -9.992 1 96.88 77 PHE A O 1
ATOM 631 N N . THR A 1 78 ? 3.201 -23.719 -8.516 1 97.25 78 THR A N 1
ATOM 632 C CA . THR A 1 78 ? 2.236 -23.094 -7.625 1 97.25 78 THR A CA 1
ATOM 633 C C . THR A 1 78 ? 2.943 -22.406 -6.461 1 97.25 78 THR A C 1
ATOM 635 O O . THR A 1 78 ? 3.906 -22.938 -5.91 1 97.25 78 THR A O 1
ATOM 638 N N . PHE A 1 79 ? 2.49 -21.188 -6.137 1 97.94 79 PHE A N 1
ATOM 639 C CA . PHE A 1 79 ? 2.889 -20.5 -4.906 1 97.94 79 PHE A CA 1
ATOM 640 C C . PHE A 1 79 ? 1.689 -19.844 -4.238 1 97.94 79 PHE A C 1
ATOM 642 O O . PHE A 1 79 ? 0.637 -19.688 -4.859 1 97.94 79 PHE A O 1
ATOM 649 N N . LYS A 1 80 ? 1.851 -19.578 -2.967 1 96.56 80 LYS A N 1
ATOM 650 C CA . LYS A 1 80 ? 0.744 -19.047 -2.17 1 96.56 80 LYS A CA 1
ATOM 651 C C . LYS A 1 80 ? 1.126 -17.734 -1.489 1 96.56 80 LYS A C 1
ATOM 653 O O . LYS A 1 80 ? 2.26 -17.578 -1.036 1 96.56 80 LYS A O 1
ATOM 658 N N . LEU A 1 81 ? 0.199 -16.812 -1.486 1 96.81 81 LEU A N 1
ATOM 659 C CA . LEU A 1 81 ? 0.241 -15.641 -0.614 1 96.81 81 LEU A CA 1
ATOM 660 C C . LEU A 1 81 ? -0.612 -15.867 0.631 1 96.81 81 LEU A C 1
ATOM 662 O O . LEU A 1 81 ? -1.838 -15.961 0.539 1 96.81 81 LEU A O 1
ATOM 666 N N . LEU A 1 82 ? 0.066 -15.922 1.763 1 95.5 82 LEU A N 1
ATOM 667 C CA . LEU A 1 82 ? -0.619 -16.234 3.014 1 95.5 82 LEU A CA 1
ATOM 668 C C . LEU A 1 82 ? -0.745 -14.992 3.887 1 95.5 82 LEU A C 1
ATOM 670 O O . LEU A 1 82 ? 0.247 -14.305 4.145 1 95.5 82 LEU A O 1
ATOM 674 N N . PHE A 1 83 ? -1.879 -14.641 4.25 1 93.06 83 PHE A N 1
ATOM 675 C CA . PHE A 1 83 ? -2.109 -13.555 5.195 1 93.06 83 PHE A CA 1
ATOM 676 C C . PHE A 1 83 ? -2.436 -14.102 6.578 1 93.06 83 PHE A C 1
ATOM 678 O O . PHE A 1 83 ? -3.293 -14.977 6.723 1 93.06 83 PHE A O 1
ATOM 685 N N . HIS A 1 84 ? -1.529 -13.617 7.449 1 77.88 84 HIS A N 1
ATOM 686 C CA . HIS A 1 84 ? -1.583 -14.148 8.805 1 77.88 84 HIS A CA 1
ATOM 687 C C . HIS A 1 84 ? -2.617 -13.414 9.648 1 77.88 84 HIS A C 1
ATOM 689 O O . HIS A 1 84 ? -2.953 -12.258 9.359 1 77.88 84 HIS A O 1
ATOM 695 N N . GLY A 1 85 ? -3.373 -14.102 10.57 1 68.75 85 GLY A N 1
ATOM 696 C CA . GLY A 1 85 ? -4.414 -13.625 11.469 1 68.75 85 GLY A CA 1
ATOM 697 C C . GLY A 1 85 ? -5.664 -14.484 11.445 1 68.75 85 GLY A C 1
ATOM 698 O O . GLY A 1 85 ? -5.824 -15.328 10.555 1 68.75 85 GLY A O 1
ATOM 699 N N . GLY A 1 86 ? -6.414 -14.508 12.508 1 63.81 86 GLY A N 1
ATOM 700 C CA . GLY A 1 86 ? -7.625 -15.305 12.594 1 63.81 86 GLY A CA 1
ATOM 701 C C . GLY A 1 86 ? -8.523 -15.164 11.383 1 63.81 86 GLY A C 1
ATOM 702 O O . GLY A 1 86 ? -9.117 -14.109 11.164 1 63.81 86 GLY A O 1
ATOM 703 N N . GLY A 1 87 ? -8.438 -16.109 10.352 1 74.5 87 GLY A N 1
ATOM 704 C CA . GLY A 1 87 ? -9.289 -16.125 9.18 1 74.5 87 GLY A CA 1
ATOM 705 C C . GLY A 1 87 ? -8.656 -15.445 7.977 1 74.5 87 GLY A C 1
ATOM 706 O O . GLY A 1 87 ? -9.359 -14.961 7.086 1 74.5 87 GLY A O 1
ATOM 707 N N . GLY A 1 88 ? -7.371 -15.336 7.996 1 84.25 88 GLY A N 1
ATOM 708 C CA . GLY A 1 88 ? -6.691 -14.703 6.879 1 84.25 88 GLY A CA 1
ATOM 709 C C . GLY A 1 88 ? -6.84 -15.477 5.578 1 84.25 88 GLY A C 1
ATOM 710 O O . GLY A 1 88 ? -6.941 -16.703 5.586 1 84.25 88 GLY A O 1
ATOM 711 N N . ARG A 1 89 ? -6.91 -14.758 4.527 1 90.44 89 ARG A N 1
ATOM 712 C CA . ARG A 1 89 ? -7.109 -15.312 3.193 1 90.44 89 ARG A CA 1
ATOM 713 C C . ARG A 1 89 ? -5.801 -15.844 2.619 1 90.44 89 ARG A C 1
ATOM 715 O O . ARG A 1 89 ? -4.723 -15.336 2.941 1 90.44 89 ARG A O 1
ATOM 722 N N . THR A 1 90 ? -5.875 -16.906 1.962 1 94 90 THR A N 1
ATOM 723 C CA . THR A 1 90 ? -4.766 -17.438 1.184 1 94 90 THR A CA 1
ATOM 724 C C . THR A 1 90 ? -5.062 -17.359 -0.311 1 94 90 THR A C 1
ATOM 726 O O . THR A 1 90 ? -6.137 -17.75 -0.758 1 94 90 THR A O 1
ATOM 729 N N . TYR A 1 91 ? -4.141 -16.781 -1.037 1 96.19 91 TYR A N 1
ATOM 730 C CA . TYR A 1 91 ? -4.234 -16.766 -2.492 1 96.19 91 TYR A CA 1
ATOM 731 C C . TYR A 1 91 ? -3.336 -17.828 -3.104 1 96.19 91 TYR A C 1
ATOM 733 O O . TYR A 1 91 ? -2.139 -17.891 -2.809 1 96.19 91 TYR A O 1
ATOM 741 N N . VAL A 1 92 ? -3.908 -18.672 -3.887 1 96.44 92 VAL A N 1
ATOM 742 C CA . VAL A 1 92 ? -3.156 -19.703 -4.598 1 96.44 92 VAL A CA 1
ATOM 743 C C . VAL A 1 92 ? -2.969 -19.281 -6.055 1 96.44 92 VAL A C 1
ATOM 745 O O . VAL A 1 92 ? -3.943 -19.109 -6.789 1 96.44 92 VAL A O 1
ATOM 748 N N . LEU A 1 93 ? -1.703 -19.203 -6.477 1 97.81 93 LEU A N 1
ATOM 749 C CA . LEU A 1 93 ? -1.353 -18.734 -7.809 1 97.81 93 LEU A CA 1
ATOM 750 C C . LEU A 1 93 ? -0.455 -19.734 -8.523 1 97.81 93 LEU A C 1
ATOM 752 O O . LEU A 1 93 ? 0.403 -20.359 -7.898 1 97.81 93 LEU A O 1
ATOM 756 N N . VAL A 1 94 ? -0.642 -19.797 -9.805 1 98 94 VAL A N 1
ATOM 757 C CA . VAL A 1 94 ? 0.149 -20.734 -10.602 1 98 94 VAL A CA 1
ATOM 758 C C . VAL A 1 94 ? 0.812 -19.984 -11.758 1 98 94 VAL A C 1
ATOM 760 O O . VAL A 1 94 ? 0.145 -19.281 -12.508 1 98 94 VAL A O 1
ATOM 763 N N . ALA A 1 95 ? 2.09 -20.156 -11.859 1 98.12 95 ALA A N 1
ATOM 764 C CA . ALA A 1 95 ? 2.84 -19.609 -12.984 1 98.12 95 ALA A CA 1
ATOM 765 C C . ALA A 1 95 ? 2.9 -20.594 -14.141 1 98.12 95 ALA A C 1
ATOM 767 O O . ALA A 1 95 ? 2.588 -21.781 -13.969 1 98.12 95 ALA A O 1
ATOM 768 N N . ASP A 1 96 ? 3.287 -20.125 -15.344 1 97.12 96 ASP A N 1
ATOM 769 C CA . ASP A 1 96 ? 3.266 -20.969 -16.531 1 97.12 96 ASP A CA 1
ATOM 770 C C . ASP A 1 96 ? 4.578 -21.734 -16.688 1 97.12 96 ASP A C 1
ATOM 772 O O . ASP A 1 96 ? 4.688 -22.625 -17.547 1 97.12 96 ASP A O 1
ATOM 776 N N . SER A 1 97 ? 5.59 -21.391 -15.945 1 97.19 97 SER A N 1
ATOM 777 C CA . SER A 1 97 ? 6.891 -22.062 -15.977 1 97.19 97 SER A CA 1
ATOM 778 C C . SER A 1 97 ? 7.625 -21.891 -14.648 1 97.19 97 SER A C 1
ATOM 780 O O . SER A 1 97 ? 7.234 -21.078 -13.812 1 97.19 97 SER A O 1
ATOM 782 N N . GLN A 1 98 ? 8.664 -22.688 -14.484 1 95.62 98 GLN A N 1
ATOM 783 C CA . GLN A 1 98 ? 9.516 -22.594 -13.305 1 95.62 98 GLN A CA 1
ATOM 784 C C . GLN A 1 98 ? 10.211 -21.234 -13.234 1 95.62 98 GLN A C 1
ATOM 786 O O . GLN A 1 98 ? 10.305 -20.625 -12.164 1 95.62 98 GLN A O 1
ATOM 791 N N . GLU A 1 99 ? 10.656 -20.812 -14.328 1 97.5 99 GLU A N 1
ATOM 792 C CA . GLU A 1 99 ? 11.312 -19.516 -14.391 1 97.5 99 GLU A CA 1
ATOM 793 C C . GLU A 1 99 ? 10.359 -18.391 -13.984 1 97.5 99 GLU A C 1
ATO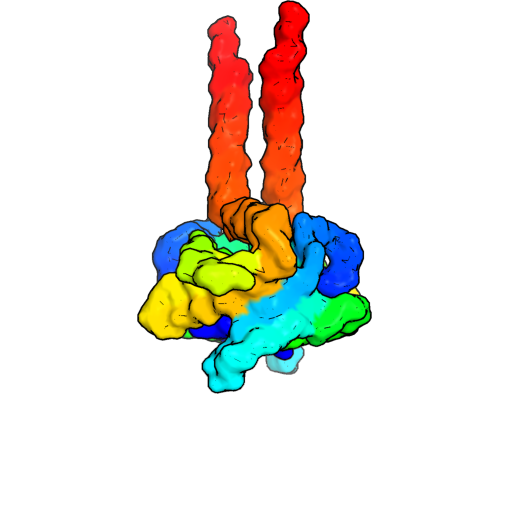M 795 O O . GLU A 1 99 ? 10.719 -17.516 -13.203 1 97.5 99 GLU A O 1
ATOM 800 N N . SER A 1 100 ? 9.156 -18.453 -14.5 1 98.06 100 SER A N 1
ATOM 801 C CA . SER A 1 100 ? 8.141 -17.469 -14.172 1 98.06 100 SER A CA 1
ATOM 802 C C . SER A 1 100 ? 7.801 -17.484 -12.688 1 98.06 100 SER A C 1
ATOM 804 O O . SER A 1 100 ? 7.664 -16.438 -12.055 1 98.06 100 SER A O 1
ATOM 806 N N . LEU A 1 101 ? 7.613 -18.672 -12.172 1 97.88 101 LEU A N 1
ATOM 807 C CA . LEU A 1 101 ? 7.352 -18.828 -10.742 1 97.88 101 LEU A CA 1
ATOM 808 C C . LEU A 1 101 ? 8.438 -18.141 -9.914 1 97.88 101 LEU A C 1
ATOM 810 O O . LEU A 1 101 ? 8.133 -17.359 -9.016 1 97.88 101 LEU A O 1
ATOM 814 N N . GLU A 1 102 ? 9.625 -18.375 -10.242 1 97.38 102 GLU A N 1
ATOM 815 C CA . GLU A 1 102 ? 10.75 -17.844 -9.492 1 97.38 102 GLU A CA 1
ATOM 816 C C . GLU A 1 102 ? 10.812 -16.312 -9.602 1 97.38 102 GLU A C 1
ATOM 818 O O . GLU A 1 102 ? 11.117 -15.633 -8.617 1 97.38 102 GLU A O 1
ATOM 823 N N . GLU A 1 103 ? 10.562 -15.82 -10.727 1 98.31 103 GLU A N 1
ATOM 824 C CA . GLU A 1 103 ? 10.57 -14.375 -10.938 1 98.31 103 GLU A CA 1
ATOM 825 C C . GLU A 1 103 ? 9.484 -13.688 -10.109 1 98.31 103 GLU A C 1
ATOM 827 O O . GLU A 1 103 ? 9.727 -12.648 -9.5 1 98.31 103 GLU A O 1
ATOM 832 N N . TRP A 1 104 ? 8.305 -14.289 -10.117 1 98.69 104 TRP A N 1
ATOM 833 C CA . TRP A 1 104 ? 7.199 -13.734 -9.336 1 98.69 104 TRP A CA 1
ATOM 834 C C . TRP A 1 104 ? 7.508 -13.797 -7.844 1 98.69 104 TRP A C 1
ATOM 836 O O . TRP A 1 104 ? 7.316 -12.82 -7.121 1 98.69 104 TRP A O 1
ATOM 846 N N . MET A 1 105 ? 7.941 -14.938 -7.43 1 97.69 105 MET A N 1
ATOM 847 C CA . MET A 1 105 ? 8.242 -15.102 -6.008 1 97.69 105 MET A CA 1
ATOM 848 C C . MET A 1 105 ? 9.297 -14.094 -5.562 1 97.69 105 MET A C 1
ATOM 850 O O . MET A 1 105 ? 9.18 -13.5 -4.488 1 97.69 105 MET A O 1
ATOM 854 N N . LYS A 1 106 ? 10.281 -13.922 -6.359 1 96.25 106 LYS A N 1
ATOM 855 C CA . LYS A 1 106 ? 11.336 -12.961 -6.043 1 96.25 106 LYS A CA 1
ATOM 856 C C . LYS A 1 106 ? 10.789 -11.539 -5.98 1 96.25 106 LYS A C 1
ATOM 858 O O . LYS A 1 106 ? 11.07 -10.805 -5.035 1 96.25 106 LYS A O 1
ATOM 863 N N . ALA A 1 107 ? 10.031 -11.148 -6.945 1 97.38 107 ALA A N 1
ATOM 864 C CA . ALA A 1 107 ? 9.453 -9.812 -6.996 1 97.38 107 ALA A CA 1
ATOM 865 C C . ALA A 1 107 ? 8.547 -9.555 -5.793 1 97.38 107 ALA A C 1
ATOM 867 O O . ALA A 1 107 ? 8.633 -8.5 -5.16 1 97.38 107 ALA A O 1
ATOM 868 N N . LEU A 1 108 ? 7.777 -10.516 -5.434 1 97.88 108 LEU A N 1
ATOM 869 C CA . LEU A 1 108 ? 6.812 -10.383 -4.348 1 97.88 108 LEU A CA 1
ATOM 870 C C . LEU A 1 108 ? 7.512 -10.359 -2.994 1 97.88 108 LEU A C 1
ATOM 872 O O . LEU A 1 108 ? 7.105 -9.633 -2.088 1 97.88 108 LEU A O 1
ATOM 876 N N . ALA A 1 109 ? 8.523 -11.148 -2.908 1 94 109 ALA A N 1
ATOM 877 C CA . ALA A 1 109 ? 9.289 -11.195 -1.662 1 94 109 ALA A CA 1
ATOM 878 C C . ALA A 1 109 ? 9.938 -9.844 -1.367 1 94 109 ALA A C 1
ATOM 880 O O . ALA A 1 109 ? 10.117 -9.477 -0.204 1 94 109 ALA A O 1
ATOM 881 N N . ARG A 1 110 ? 10.211 -9.125 -2.408 1 92.12 110 ARG A N 1
ATOM 882 C CA . ARG A 1 110 ? 10.914 -7.852 -2.281 1 92.12 110 ARG A CA 1
ATOM 883 C C . ARG A 1 110 ? 9.93 -6.691 -2.225 1 92.12 110 ARG A C 1
ATOM 885 O O . ARG A 1 110 ? 10.336 -5.531 -2.111 1 92.12 110 ARG A O 1
ATOM 892 N N . ALA A 1 111 ? 8.664 -7.027 -2.25 1 94.81 111 ALA A N 1
ATOM 893 C CA . ALA A 1 111 ? 7.656 -5.988 -2.449 1 94.81 111 ALA A CA 1
ATOM 894 C C . ALA A 1 111 ? 7.145 -5.453 -1.114 1 94.81 111 ALA A C 1
ATOM 896 O O . ALA A 1 111 ? 6.465 -4.426 -1.067 1 94.81 111 ALA A O 1
ATOM 897 N N . SER A 1 112 ? 7.477 -6.039 -0.014 1 90.62 112 SER A N 1
ATOM 898 C CA . SER A 1 112 ? 6.977 -5.566 1.272 1 90.62 112 SER A CA 1
ATOM 899 C C . SER A 1 112 ? 7.586 -4.219 1.638 1 90.62 112 SER A C 1
ATOM 901 O O . SER A 1 112 ? 8.773 -3.98 1.402 1 90.62 112 SER A O 1
ATOM 903 N N . TYR A 1 113 ? 6.836 -3.361 2.18 1 93.44 113 TYR A N 1
ATOM 904 C CA . TYR A 1 113 ? 7.289 -2.041 2.6 1 93.44 113 TYR A CA 1
ATOM 905 C C . TYR A 1 113 ? 8.344 -2.146 3.699 1 93.44 113 TYR A C 1
ATOM 907 O O . TYR A 1 113 ? 9.344 -1.431 3.68 1 93.44 113 TYR A O 1
ATOM 915 N N . ASP A 1 114 ? 8.125 -3.039 4.559 1 89.75 114 ASP A N 1
ATOM 916 C CA . ASP A 1 114 ? 9.039 -3.236 5.68 1 89.75 114 ASP A CA 1
ATOM 917 C C . ASP A 1 114 ? 10.414 -3.686 5.195 1 89.75 114 ASP A C 1
ATOM 919 O O . ASP A 1 114 ? 11.438 -3.305 5.77 1 89.75 114 ASP A O 1
ATOM 923 N N . TYR A 1 115 ? 10.391 -4.453 4.254 1 91.06 115 TYR A N 1
ATOM 924 C CA . TYR A 1 115 ? 11.648 -4.895 3.674 1 91.06 115 TYR A CA 1
ATOM 925 C C . TYR A 1 115 ? 12.453 -3.713 3.145 1 91.06 115 TYR A C 1
ATOM 927 O O . TYR A 1 115 ? 13.656 -3.604 3.402 1 91.06 115 TYR A O 1
ATOM 935 N N . LEU A 1 116 ? 11.875 -2.877 2.422 1 93 116 LEU A N 1
ATOM 936 C CA . LEU A 1 116 ? 12.562 -1.718 1.855 1 93 116 LEU A CA 1
ATOM 937 C C . LEU A 1 116 ? 13.109 -0.819 2.957 1 93 116 LEU A C 1
ATOM 939 O O . LEU A 1 116 ? 14.242 -0.332 2.861 1 93 116 LEU A O 1
ATOM 943 N N . LYS A 1 117 ? 12.32 -0.646 3.941 1 92.44 117 LYS A N 1
ATOM 944 C CA . LYS A 1 117 ? 12.773 0.169 5.066 1 92.44 117 LYS A CA 1
ATOM 945 C C . LYS A 1 117 ? 14.008 -0.432 5.723 1 92.44 117 LYS A C 1
ATOM 947 O O . LYS A 1 117 ? 14.953 0.287 6.051 1 92.44 117 LYS A O 1
ATOM 952 N N . LEU A 1 118 ? 13.922 -1.681 5.906 1 93.25 118 LEU A N 1
ATOM 953 C CA . LEU A 1 118 ? 15.07 -2.373 6.473 1 93.25 118 LEU A CA 1
ATOM 954 C C . LEU A 1 118 ? 16.297 -2.23 5.57 1 93.25 118 LEU A C 1
ATOM 956 O O . LEU A 1 118 ? 17.406 -2.041 6.055 1 93.25 118 LEU A O 1
ATOM 960 N N . MET A 1 119 ? 16.094 -2.326 4.348 1 94.75 119 MET A N 1
ATOM 961 C CA . MET A 1 119 ? 17.188 -2.195 3.383 1 94.75 119 MET A CA 1
ATOM 962 C C . MET A 1 119 ? 17.797 -0.799 3.441 1 94.75 119 MET A C 1
ATOM 964 O O . MET A 1 119 ? 19.016 -0.651 3.422 1 94.75 119 MET A O 1
ATOM 968 N N . VAL A 1 120 ? 16.953 0.176 3.426 1 94.81 120 VAL A N 1
ATOM 969 C CA . VAL A 1 120 ? 17.438 1.55 3.52 1 94.81 120 VAL A CA 1
ATOM 970 C C . VAL A 1 120 ? 18.297 1.714 4.777 1 94.81 120 VAL A C 1
ATOM 972 O O . VAL A 1 120 ? 19.391 2.262 4.719 1 94.81 120 VAL A O 1
ATOM 975 N N . ASN A 1 121 ? 17.75 1.272 5.883 1 95.06 121 ASN A N 1
ATOM 976 C CA . ASN A 1 121 ? 18.469 1.381 7.145 1 95.06 121 ASN A CA 1
ATOM 977 C C . ASN A 1 121 ? 19.812 0.662 7.086 1 95.06 121 ASN A C 1
ATOM 979 O O . ASN A 1 121 ? 20.828 1.187 7.555 1 95.06 121 ASN A O 1
ATOM 983 N N . GLU A 1 122 ? 19.812 -0.496 6.531 1 96.06 122 GLU A N 1
ATOM 984 C CA . GLU A 1 122 ? 21.031 -1.275 6.406 1 96.06 122 GLU A CA 1
ATOM 985 C C . GLU A 1 122 ? 22.047 -0.58 5.492 1 96.06 122 GLU A C 1
ATOM 987 O O . GLU A 1 122 ? 23.234 -0.514 5.805 1 96.06 122 GLU A O 1
ATOM 992 N N . LEU A 1 123 ? 21.609 -0.117 4.43 1 95.94 123 LEU A N 1
ATOM 993 C CA . LEU A 1 123 ? 22.484 0.573 3.486 1 95.94 123 LEU A CA 1
ATOM 994 C C . LEU A 1 123 ? 23.031 1.857 4.098 1 95.94 123 LEU A C 1
ATOM 996 O O . LEU A 1 123 ? 24.203 2.18 3.92 1 95.94 123 LEU A O 1
ATOM 1000 N N . GLN A 1 124 ? 22.125 2.525 4.754 1 94.81 124 GLN A N 1
ATOM 1001 C CA . GLN A 1 124 ? 22.578 3.738 5.434 1 94.81 124 GLN A CA 1
ATOM 1002 C C . GLN A 1 124 ? 23.641 3.428 6.477 1 94.81 124 GLN A C 1
ATOM 1004 O O . GLN A 1 124 ? 24.625 4.16 6.598 1 94.81 124 GLN A O 1
ATOM 1009 N N . LYS A 1 125 ? 23.453 2.447 7.219 1 95 125 LYS A N 1
ATOM 1010 C CA . LYS A 1 125 ? 24.438 2.023 8.219 1 95 125 LYS A CA 1
ATOM 1011 C C . LYS A 1 125 ? 25.781 1.714 7.566 1 95 125 LYS A C 1
ATOM 1013 O O . LYS A 1 125 ? 26.828 2.117 8.078 1 95 125 LYS A O 1
ATOM 1018 N N . GLN A 1 126 ? 25.75 0.997 6.547 1 93.88 126 GLN A N 1
ATOM 1019 C CA . GLN A 1 126 ? 26.969 0.664 5.816 1 93.88 126 GLN A CA 1
ATOM 1020 C C . GLN A 1 126 ? 27.688 1.924 5.332 1 93.88 126 GLN A C 1
ATOM 1022 O O . GLN A 1 126 ? 28.906 2.023 5.422 1 93.88 126 GLN A O 1
ATOM 1027 N N . LEU A 1 127 ? 27 2.807 4.852 1 93.06 127 LEU A N 1
ATOM 1028 C CA . LEU A 1 127 ? 27.562 4.059 4.355 1 93.06 127 LEU A CA 1
ATOM 1029 C C . LEU A 1 127 ? 28.188 4.855 5.492 1 93.06 127 LEU A C 1
ATOM 1031 O O . LEU A 1 127 ? 29.281 5.418 5.336 1 93.06 127 LEU A O 1
ATOM 1035 N N . ASP A 1 128 ? 27.422 4.891 6.555 1 93.38 128 ASP A N 1
ATOM 1036 C CA . ASP A 1 128 ? 27.953 5.602 7.715 1 93.38 128 ASP A CA 1
ATOM 1037 C C . ASP A 1 128 ? 29.25 4.969 8.203 1 93.38 128 ASP A C 1
ATOM 1039 O O . ASP A 1 128 ? 30.172 5.672 8.609 1 93.38 128 ASP A O 1
ATOM 1043 N N . GLU A 1 129 ? 29.312 3.74 8.203 1 90.94 129 GLU A N 1
ATOM 1044 C CA . GLU A 1 129 ? 30.5 3.018 8.641 1 90.94 129 GLU A CA 1
ATOM 1045 C C . GLU A 1 129 ? 31.688 3.279 7.699 1 90.94 129 GLU A C 1
ATOM 1047 O O . GLU A 1 129 ? 32.844 3.363 8.141 1 90.94 129 GLU A O 1
ATOM 1052 N N . LEU A 1 130 ? 31.406 3.406 6.539 1 87.62 130 LEU A N 1
ATOM 1053 C CA . LEU A 1 130 ? 32.438 3.664 5.559 1 87.62 130 LEU A CA 1
ATOM 1054 C C . LEU A 1 130 ? 32.906 5.113 5.629 1 87.62 130 LEU A C 1
ATOM 1056 O O . LEU A 1 130 ? 34.094 5.398 5.445 1 87.62 130 LEU A O 1
ATOM 1060 N N . ASN A 1 131 ? 31.953 6.043 5.867 1 81.06 131 ASN A N 1
ATOM 1061 C CA . ASN A 1 131 ? 32.312 7.453 5.965 1 81.06 131 ASN A CA 1
ATOM 1062 C C . ASN A 1 131 ? 32.938 7.781 7.32 1 81.06 131 ASN A C 1
ATOM 1064 O O . ASN A 1 131 ? 33.656 8.758 7.453 1 81.06 131 ASN A O 1
ATOM 1068 N N . GLY A 1 132 ? 32.5 7.344 8.461 1 71.94 132 GLY A N 1
ATOM 1069 C CA . GLY A 1 132 ? 33.062 7.598 9.781 1 71.94 132 GLY A CA 1
ATOM 1070 C C . GLY A 1 132 ? 34.312 6.789 10.055 1 71.94 132 GLY A C 1
ATOM 1071 O O . GLY A 1 132 ? 34.969 6.973 11.086 1 71.94 132 GLY A O 1
ATOM 1072 N N . GLY A 1 133 ? 34.656 5.727 9.5 1 50.78 133 GLY A N 1
ATOM 1073 C CA . GLY A 1 133 ? 35.938 5.09 9.773 1 50.78 133 GLY A CA 1
ATOM 1074 C C . GLY A 1 133 ? 37.125 5.965 9.422 1 50.78 133 GLY A C 1
ATOM 1075 O O . GLY A 1 133 ? 38.25 5.5 9.438 1 50.78 133 GLY A O 1
ATOM 1076 N N . TYR A 1 134 ? 37.188 7.043 8.656 1 42.56 134 TYR A N 1
ATOM 1077 C CA . TYR A 1 134 ? 38.469 7.73 8.633 1 42.56 134 TYR A CA 1
ATOM 1078 C C . TYR A 1 134 ? 38.719 8.492 9.93 1 42.56 134 TYR A C 1
ATOM 1080 O O . TYR A 1 134 ? 37.906 9.328 10.32 1 42.56 134 TYR A O 1
ATOM 1088 N N . PRO A 1 135 ? 39.5 7.879 10.984 1 33.47 135 PRO A N 1
ATOM 1089 C CA . PRO A 1 135 ? 40.188 8.797 11.891 1 33.47 135 PRO A CA 1
ATOM 1090 C C . PRO A 1 135 ? 41.062 9.797 11.164 1 33.47 135 PRO A C 1
ATOM 1092 O O . PRO A 1 135 ? 41.562 9.508 10.07 1 33.47 135 PRO A O 1
ATOM 1095 N N . MET B 1 1 ? -13.93 -3.211 -7.078 1 94.25 1 MET B N 1
ATOM 1096 C CA . MET B 1 1 ? -12.594 -3.777 -6.918 1 94.25 1 MET B CA 1
ATOM 1097 C C . MET B 1 1 ? -12.516 -4.625 -5.656 1 94.25 1 MET B C 1
ATOM 1099 O O . MET B 1 1 ? -12.922 -4.188 -4.578 1 94.25 1 MET B O 1
ATOM 1103 N N . LYS B 1 2 ? -12.141 -5.848 -5.801 1 95.88 2 LYS B N 1
ATOM 1104 C CA . LYS B 1 2 ? -12.008 -6.746 -4.656 1 95.88 2 LYS B CA 1
ATOM 1105 C C . LYS B 1 2 ? -10.758 -6.41 -3.842 1 95.88 2 LYS B C 1
ATOM 1107 O O . LYS B 1 2 ? -9.688 -6.184 -4.402 1 95.88 2 LYS B O 1
ATOM 1112 N N . ILE B 1 3 ? -10.945 -6.332 -2.549 1 95.69 3 ILE B N 1
ATOM 1113 C CA . ILE B 1 3 ? -9.852 -6.047 -1.632 1 95.69 3 ILE B CA 1
ATOM 1114 C C . ILE B 1 3 ? -9.977 -6.922 -0.386 1 95.69 3 ILE B C 1
ATOM 1116 O O . ILE B 1 3 ? -11.094 -7.207 0.066 1 95.69 3 ILE B O 1
ATOM 1120 N N . ASN B 1 4 ? -8.859 -7.301 0.101 1 93.5 4 ASN B N 1
ATOM 1121 C CA . ASN B 1 4 ? -8.883 -8.133 1.301 1 93.5 4 ASN B CA 1
ATOM 1122 C C . ASN B 1 4 ? -9.047 -7.285 2.562 1 93.5 4 ASN B C 1
ATOM 1124 O O . ASN B 1 4 ? -8.086 -7.09 3.311 1 93.5 4 ASN B O 1
ATOM 1128 N N . GLU B 1 5 ? -10.242 -6.965 2.861 1 93.88 5 GLU B N 1
ATOM 1129 C CA . GLU B 1 5 ? -10.547 -6.031 3.941 1 93.88 5 GLU B CA 1
ATOM 1130 C C . GLU B 1 5 ? -10.195 -6.629 5.301 1 93.88 5 GLU B C 1
ATOM 1132 O O . GLU B 1 5 ? -9.75 -5.914 6.203 1 93.88 5 GLU B O 1
ATOM 1137 N N . LYS B 1 6 ? -10.445 -7.887 5.398 1 92.75 6 LYS B N 1
ATOM 1138 C CA . LYS B 1 6 ? -10.156 -8.539 6.672 1 92.75 6 LYS B CA 1
ATOM 1139 C C . LYS B 1 6 ? -8.68 -8.406 7.035 1 92.75 6 LYS B C 1
ATOM 1141 O O . LYS B 1 6 ? -8.336 -8.055 8.164 1 92.75 6 LYS B O 1
ATOM 1146 N N . ASN B 1 7 ? -7.824 -8.664 6.121 1 93.06 7 ASN B N 1
ATOM 1147 C CA . ASN B 1 7 ? -6.387 -8.531 6.344 1 93.06 7 ASN B CA 1
ATOM 1148 C C . ASN B 1 7 ? -5.992 -7.086 6.633 1 93.06 7 ASN B C 1
ATOM 1150 O O . ASN B 1 7 ? -5.156 -6.832 7.5 1 93.06 7 ASN B O 1
ATOM 1154 N N . LEU B 1 8 ? -6.594 -6.195 5.898 1 94.44 8 LEU B N 1
ATOM 1155 C CA . LEU B 1 8 ? -6.285 -4.785 6.105 1 94.44 8 LEU B CA 1
ATOM 1156 C C . LEU B 1 8 ? -6.691 -4.34 7.504 1 94.44 8 LEU B C 1
ATOM 1158 O O . LEU B 1 8 ? -5.977 -3.568 8.148 1 94.44 8 LEU B O 1
ATOM 1162 N N . CYS B 1 9 ? -7.816 -4.828 7.91 1 95.25 9 CYS B N 1
ATOM 1163 C CA . CYS B 1 9 ? -8.273 -4.504 9.258 1 95.25 9 CYS B CA 1
ATOM 1164 C C . CYS B 1 9 ? -7.301 -5.035 10.305 1 95.25 9 CYS B C 1
ATOM 1166 O O . CYS B 1 9 ? -6.891 -4.301 11.203 1 95.25 9 CYS B O 1
ATOM 1168 N N . ALA B 1 10 ? -6.922 -6.297 10.172 1 94.19 10 ALA B N 1
ATOM 1169 C CA . ALA B 1 10 ? -5.977 -6.895 11.102 1 94.19 10 ALA B CA 1
ATOM 1170 C C . ALA B 1 10 ? -4.648 -6.141 11.102 1 94.19 10 ALA B C 1
ATOM 1172 O O . ALA B 1 10 ? -4.066 -5.898 12.164 1 94.19 10 ALA B O 1
ATOM 1173 N N . TYR B 1 11 ? -4.203 -5.77 9.945 1 94.06 11 TYR B N 1
ATOM 1174 C CA . TYR B 1 11 ? -2.941 -5.051 9.812 1 94.06 11 TYR B CA 1
ATOM 1175 C C . TYR B 1 11 ? -3.021 -3.678 10.469 1 94.06 11 TYR B C 1
ATOM 1177 O O . TYR B 1 11 ? -2.064 -3.234 11.109 1 94.06 11 TYR B O 1
ATOM 1185 N N . SER B 1 12 ? -4.129 -3.064 10.352 1 96.38 12 SER B N 1
ATOM 1186 C CA . SER B 1 12 ? -4.297 -1.693 10.82 1 96.38 12 SER B CA 1
ATOM 1187 C C . SER B 1 12 ? -4.148 -1.605 12.336 1 96.38 12 SER B C 1
ATOM 1189 O O . SER B 1 12 ? -3.717 -0.58 12.867 1 96.38 12 SER B O 1
ATOM 1191 N N . ILE B 1 13 ? -4.488 -2.68 13.031 1 96.56 13 ILE B N 1
ATOM 1192 C CA . ILE B 1 13 ? -4.492 -2.6 14.484 1 96.56 13 ILE B CA 1
ATOM 1193 C C . ILE B 1 13 ? -3.303 -3.369 15.047 1 96.56 13 ILE B C 1
ATOM 1195 O O . ILE B 1 13 ? -3.092 -3.398 16.266 1 96.56 13 ILE B O 1
ATOM 1199 N N . SER B 1 14 ? -2.617 -4.078 14.164 1 93.69 14 SER B N 1
ATOM 1200 C CA . SER B 1 14 ? -1.42 -4.762 14.641 1 93.69 14 SER B CA 1
ATOM 1201 C C . SER B 1 14 ? -0.426 -3.781 15.25 1 93.69 14 SER B C 1
ATOM 1203 O O . SER B 1 14 ? -0.247 -2.674 14.742 1 93.69 14 SER B O 1
ATOM 1205 N N . PRO B 1 15 ? 0.221 -4.078 16.359 1 92.62 15 PRO B N 1
ATOM 1206 C CA . PRO B 1 15 ? 1.097 -3.143 17.078 1 92.62 15 PRO B CA 1
ATOM 1207 C C . PRO B 1 15 ? 2.465 -2.996 16.406 1 92.62 15 PRO B C 1
ATOM 1209 O O . PRO B 1 15 ? 3.279 -2.176 16.844 1 92.62 15 PRO B O 1
ATOM 1212 N N . THR B 1 16 ? 2.695 -3.553 15.32 1 88.19 16 THR B N 1
ATOM 1213 C CA . THR B 1 16 ? 4.012 -3.539 14.688 1 88.19 16 THR B CA 1
ATOM 1214 C C . THR B 1 16 ? 4.055 -2.533 13.547 1 88.19 16 THR B C 1
ATOM 1216 O O . THR B 1 16 ? 3.021 -2.219 12.945 1 88.19 16 THR B O 1
ATOM 1219 N N . GLN B 1 17 ? 5.223 -1.845 13.359 1 90.06 17 GLN B N 1
ATOM 1220 C CA . GLN B 1 17 ? 5.613 -1.071 12.188 1 90.06 17 GLN B CA 1
ATOM 1221 C C . GLN B 1 17 ? 4.758 0.186 12.047 1 90.06 17 GLN B C 1
ATOM 1223 O O . GLN B 1 17 ? 4.352 0.548 10.938 1 90.06 17 GLN B O 1
ATOM 1228 N N . ILE B 1 18 ? 4.363 0.751 13.156 1 96.69 18 ILE B N 1
ATOM 1229 C CA . ILE B 1 18 ? 3.646 2.02 13.125 1 96.69 18 ILE B CA 1
ATOM 1230 C C . ILE B 1 18 ? 4.625 3.162 12.867 1 96.69 18 ILE B C 1
ATOM 1232 O O . ILE B 1 18 ? 5.535 3.398 13.672 1 96.69 18 ILE B O 1
ATOM 1236 N N . ASP B 1 19 ? 4.43 3.912 11.797 1 97 19 ASP B N 1
ATOM 1237 C CA . ASP B 1 19 ? 5.316 5.016 11.445 1 97 19 ASP B CA 1
ATOM 1238 C C . ASP B 1 19 ? 4.902 6.305 12.156 1 97 19 ASP B C 1
ATOM 1240 O O . ASP B 1 19 ? 5.754 7.121 12.516 1 97 19 ASP B O 1
ATOM 1244 N N . LYS B 1 20 ? 3.635 6.508 12.219 1 98.25 20 LYS B N 1
ATOM 1245 C CA . LYS B 1 20 ? 3.084 7.645 12.953 1 98.25 20 LYS B CA 1
ATOM 1246 C C . LYS B 1 20 ? 1.62 7.41 13.312 1 98.25 20 LYS B C 1
ATOM 1248 O O . LYS B 1 20 ? 0.895 6.73 12.586 1 98.25 20 LYS B O 1
ATOM 1253 N N . GLU B 1 21 ? 1.234 7.941 14.422 1 98.69 21 GLU B N 1
ATOM 1254 C CA . GLU B 1 21 ? -0.176 7.895 14.797 1 98.69 21 GLU B CA 1
ATOM 1255 C C . GLU B 1 21 ? -0.581 9.141 15.57 1 98.69 21 GLU B C 1
ATOM 1257 O O . GLU B 1 21 ? 0.267 9.82 16.156 1 98.69 21 GLU B O 1
ATOM 1262 N N . GLY B 1 22 ? -1.79 9.484 15.461 1 98.69 22 GLY B N 1
ATOM 1263 C CA . GLY B 1 22 ? -2.295 10.648 16.172 1 98.69 22 GLY B CA 1
ATOM 1264 C C . GLY B 1 22 ? -3.635 11.133 15.648 1 98.69 22 GLY B C 1
ATOM 1265 O O . GLY B 1 22 ? -4.145 10.609 14.656 1 98.69 22 GLY B O 1
ATOM 1266 N N . TYR B 1 23 ? -4.164 12.133 16.312 1 98.69 23 TYR B N 1
ATOM 1267 C CA . TYR B 1 23 ? -5.441 12.711 15.914 1 98.69 23 TYR B CA 1
ATOM 1268 C C . TYR B 1 23 ? -5.25 13.758 14.82 1 98.69 23 TYR B C 1
ATOM 1270 O O . TYR B 1 23 ? -4.305 14.547 14.867 1 98.69 23 TYR B O 1
ATOM 1278 N N . LEU B 1 24 ? -6.078 13.734 13.867 1 98.69 24 LEU B N 1
ATOM 1279 C CA . LEU B 1 24 ? -6.27 14.789 12.883 1 98.69 24 LEU B CA 1
ATOM 1280 C C . LEU B 1 24 ? -7.754 15.055 12.648 1 98.69 24 LEU B C 1
ATOM 1282 O O . LEU B 1 24 ? -8.586 14.18 12.891 1 98.69 24 LEU B O 1
ATOM 1286 N N . LEU B 1 25 ? -8.031 16.281 12.266 1 97.81 25 LEU B N 1
ATOM 1287 C CA . LEU B 1 25 ? -9.359 16.562 11.734 1 97.81 25 LEU B CA 1
ATOM 1288 C C . LEU B 1 25 ? -9.43 16.234 10.25 1 97.81 25 LEU B C 1
ATOM 1290 O O . LEU B 1 25 ? -8.531 16.594 9.492 1 97.81 25 LEU B O 1
ATOM 1294 N N . LYS B 1 26 ? -10.359 15.516 9.883 1 97.25 26 LYS B N 1
ATOM 1295 C CA . LYS B 1 26 ? -10.609 15.148 8.492 1 97.25 26 LYS B CA 1
ATOM 1296 C C . LYS B 1 26 ? -11.898 15.789 7.977 1 97.25 26 LYS B C 1
ATOM 1298 O O . LYS B 1 26 ? -12.953 15.664 8.602 1 97.25 26 LYS B O 1
ATOM 1303 N N . LYS B 1 27 ? -11.805 16.469 6.859 1 94.12 27 LYS B N 1
ATOM 1304 C CA . LYS B 1 27 ? -12.992 17.078 6.281 1 94.12 27 LYS B CA 1
ATOM 1305 C C . LYS B 1 27 ? -13.844 16.047 5.547 1 94.12 27 LYS B C 1
ATOM 1307 O O . LYS B 1 27 ? -13.32 15.227 4.793 1 94.12 27 LYS B O 1
ATOM 1312 N N . GLY B 1 28 ? -15.156 16.094 5.785 1 87.5 28 GLY B N 1
ATOM 1313 C CA . GLY B 1 28 ? -16.078 15.172 5.133 1 87.5 28 GLY B CA 1
ATOM 1314 C C . GLY B 1 28 ? -16.266 15.469 3.656 1 87.5 28 GLY B C 1
ATOM 1315 O O . GLY B 1 28 ? -16.172 16.625 3.232 1 87.5 28 GLY B O 1
ATOM 1316 N N . GLU B 1 29 ? -16.516 14.414 2.928 1 76.5 29 GLU B N 1
ATOM 1317 C CA . GLU B 1 29 ? -16.75 14.57 1.495 1 76.5 29 GLU B CA 1
ATOM 1318 C C . GLU B 1 29 ? -18.156 15.117 1.221 1 76.5 29 GLU B C 1
ATOM 1320 O O . GLU B 1 29 ? -18.312 16.031 0.422 1 76.5 29 GLU B O 1
ATOM 1325 N N . VAL B 1 30 ? -19.031 14.578 1.925 1 73.81 30 VAL B N 1
ATOM 1326 C CA . VAL B 1 30 ? -20.438 14.953 1.743 1 73.81 30 VAL B CA 1
ATOM 1327 C C . VAL B 1 30 ? -20.781 16.094 2.691 1 73.81 30 VAL B C 1
ATOM 1329 O O . VAL B 1 30 ? -21.203 17.172 2.25 1 73.81 30 VAL B O 1
ATOM 1332 N N . ASN B 1 31 ? -20.562 15.781 3.992 1 73.38 31 ASN B N 1
ATOM 1333 C CA . ASN B 1 31 ? -20.719 16.797 5.027 1 73.38 31 ASN B CA 1
ATOM 1334 C C . ASN B 1 31 ? -19.406 17.531 5.285 1 73.38 31 ASN B C 1
ATOM 1336 O O . ASN B 1 31 ? -18.469 16.969 5.852 1 73.38 31 ASN B O 1
ATOM 1340 N N . LYS B 1 32 ? -19.281 18.688 4.852 1 82.69 32 LYS B N 1
ATOM 1341 C CA . LYS B 1 32 ? -18.047 19.469 4.84 1 82.69 32 LYS B CA 1
ATOM 1342 C C . LYS B 1 32 ? -17.625 19.844 6.258 1 82.69 32 LYS B C 1
ATOM 1344 O O . LYS B 1 32 ? -16.828 20.766 6.449 1 82.69 32 LYS B O 1
ATOM 1349 N N . SER B 1 33 ? -18.156 19.109 7.23 1 91.19 33 SER B N 1
ATOM 1350 C CA . SER B 1 33 ? -17.703 19.344 8.602 1 91.19 33 SER B CA 1
ATOM 1351 C C . SER B 1 33 ? -16.422 18.578 8.906 1 91.19 33 SER B C 1
ATOM 1353 O O . SER B 1 33 ? -16.172 17.516 8.328 1 91.19 33 SER B O 1
ATOM 1355 N N . PHE B 1 34 ? -15.648 19.203 9.742 1 93.81 34 PHE B N 1
ATOM 1356 C CA . PHE B 1 34 ? -14.438 18.547 10.203 1 93.81 34 PHE B CA 1
ATOM 1357 C C . PHE B 1 34 ? -14.75 17.547 11.32 1 93.81 34 PHE B C 1
ATOM 1359 O O . PHE B 1 34 ? -15.492 17.875 12.25 1 93.81 34 PHE B O 1
ATOM 1366 N N . GLN B 1 35 ? -14.25 16.359 11.164 1 96.38 35 GLN B N 1
ATOM 1367 C CA . GLN B 1 35 ? -14.383 15.312 12.18 1 96.38 35 GLN B CA 1
ATOM 1368 C C . GLN B 1 35 ? -13.016 14.883 12.711 1 96.38 35 GLN B C 1
ATOM 1370 O O . GLN B 1 35 ? -12.062 14.75 11.945 1 96.38 35 GLN B O 1
ATOM 1375 N N . ARG B 1 36 ? -13.031 14.727 14.031 1 97.88 36 ARG B N 1
ATOM 1376 C CA . ARG B 1 36 ? -11.805 14.234 14.656 1 97.88 36 ARG B CA 1
ATOM 1377 C C . ARG B 1 36 ? -11.664 12.734 14.469 1 97.88 36 ARG B C 1
ATOM 1379 O O . ARG B 1 36 ? -12.578 11.969 14.805 1 97.88 36 ARG B O 1
ATOM 1386 N N . ARG B 1 37 ? -10.508 12.305 13.891 1 98.62 37 ARG B N 1
ATOM 1387 C CA . ARG B 1 37 ? -10.242 10.891 13.641 1 98.62 37 ARG B CA 1
ATOM 1388 C C . ARG B 1 37 ? -8.852 10.508 14.148 1 98.62 37 ARG B C 1
ATOM 1390 O O . ARG B 1 37 ? -7.949 11.344 14.203 1 98.62 37 ARG B O 1
ATOM 1397 N N . TRP B 1 38 ? -8.719 9.289 14.602 1 98.88 38 TRP B N 1
ATOM 1398 C CA . TRP B 1 38 ? -7.414 8.742 14.945 1 98.88 38 TRP B CA 1
ATOM 1399 C C . TRP B 1 38 ? -6.742 8.117 13.727 1 98.88 38 TRP B C 1
ATOM 1401 O O . TRP B 1 38 ? -7.273 7.176 13.133 1 98.88 38 TRP B O 1
ATOM 1411 N N . PHE B 1 39 ? -5.578 8.648 13.391 1 98.94 39 PHE B N 1
ATOM 1412 C CA . PHE B 1 39 ? -4.863 8.203 12.195 1 98.94 39 PHE B CA 1
ATOM 1413 C C . PHE B 1 39 ? -3.666 7.344 12.578 1 98.94 39 PHE B C 1
ATOM 1415 O O . PHE B 1 39 ? -2.994 7.605 13.578 1 98.94 39 PHE B O 1
ATOM 1422 N N . VAL B 1 40 ? -3.42 6.312 11.773 1 98.75 40 VAL B N 1
ATOM 1423 C CA . VAL B 1 40 ? -2.264 5.438 11.914 1 98.75 40 VAL B CA 1
ATOM 1424 C C . VAL B 1 40 ? -1.59 5.246 10.555 1 98.75 40 VAL B C 1
ATOM 1426 O O . VAL B 1 40 ? -2.203 4.727 9.617 1 98.75 40 VAL B O 1
ATOM 1429 N N . LEU B 1 41 ? -0.405 5.695 10.484 1 98.5 41 LEU B N 1
ATOM 1430 C CA . LEU B 1 41 ? 0.397 5.516 9.273 1 98.5 41 LEU B CA 1
ATOM 1431 C C . LEU B 1 41 ? 1.285 4.281 9.398 1 98.5 41 LEU B C 1
ATOM 1433 O O . LEU B 1 41 ? 2.064 4.16 10.344 1 98.5 41 LEU B O 1
ATOM 1437 N N . LYS B 1 42 ? 1.161 3.354 8.492 1 96.94 42 LYS B N 1
ATOM 1438 C CA . LYS B 1 42 ? 2 2.166 8.344 1 96.94 42 LYS B CA 1
ATOM 1439 C C . LYS B 1 42 ? 2.467 2.002 6.902 1 96.94 42 LYS B C 1
ATOM 1441 O O . LYS B 1 42 ? 1.701 1.557 6.043 1 96.94 42 LYS B O 1
ATOM 1446 N N . GLY B 1 43 ? 3.758 2.287 6.734 1 96.12 43 GLY B N 1
ATOM 1447 C CA . GLY B 1 43 ? 4.227 2.316 5.359 1 96.12 43 GLY B CA 1
ATOM 1448 C C . GLY B 1 43 ? 3.533 3.369 4.516 1 96.12 43 GLY B C 1
ATOM 1449 O O . GLY B 1 43 ? 3.549 4.555 4.855 1 96.12 43 GLY B O 1
ATOM 1450 N N . ASN B 1 44 ? 2.947 2.844 3.453 1 96.88 44 ASN B N 1
ATOM 1451 C CA . ASN B 1 44 ? 2.229 3.762 2.574 1 96.88 44 ASN B CA 1
ATOM 1452 C C . ASN B 1 44 ? 0.72 3.676 2.787 1 96.88 44 ASN B C 1
ATOM 1454 O O . ASN B 1 44 ? -0.056 4.098 1.928 1 96.88 44 ASN B O 1
ATOM 1458 N N . LEU B 1 45 ? 0.301 3.107 3.902 1 97.31 45 LEU B N 1
ATOM 1459 C CA . LEU B 1 45 ? -1.112 2.988 4.246 1 97.31 45 LEU B CA 1
ATOM 1460 C C . LEU B 1 45 ? -1.471 3.91 5.406 1 97.31 45 LEU B C 1
ATOM 1462 O O . LEU B 1 45 ? -0.918 3.779 6.5 1 97.31 45 LEU B O 1
ATOM 1466 N N . LEU B 1 46 ? -2.342 4.832 5.133 1 98.5 46 LEU B N 1
ATOM 1467 C CA . LEU B 1 46 ? -2.85 5.715 6.176 1 98.5 46 LEU B CA 1
ATOM 1468 C C . LEU B 1 46 ? -4.258 5.305 6.602 1 98.5 46 LEU B C 1
ATOM 1470 O O . LEU B 1 46 ? -5.227 5.574 5.891 1 98.5 46 LEU B O 1
ATOM 1474 N N . PHE B 1 47 ? -4.312 4.656 7.754 1 98.62 47 PHE B N 1
ATOM 1475 C CA . PHE B 1 47 ? -5.602 4.238 8.289 1 98.62 47 PHE B CA 1
ATOM 1476 C C . PHE B 1 47 ? -6.203 5.332 9.164 1 98.62 47 PHE B C 1
ATOM 1478 O O . PHE B 1 47 ? -5.477 6.129 9.766 1 98.62 47 PHE B O 1
ATOM 1485 N N . TYR B 1 48 ? -7.512 5.344 9.234 1 98.69 48 TYR B N 1
ATOM 1486 C CA . TYR B 1 48 ? -8.133 6.238 10.203 1 98.69 48 TYR B CA 1
ATOM 1487 C C . TYR B 1 48 ? -9.344 5.582 10.852 1 98.69 48 TYR B C 1
ATOM 1489 O O . TYR B 1 48 ? -10.07 4.824 10.203 1 98.69 48 TYR B O 1
ATOM 1497 N N . PHE B 1 49 ? -9.5 5.887 12.133 1 98.75 49 PHE B N 1
ATOM 1498 C CA . PHE B 1 49 ? -10.523 5.344 13.016 1 98.75 49 PHE B CA 1
ATOM 1499 C C . PHE B 1 49 ? -11.383 6.457 13.594 1 98.75 49 PHE B C 1
ATOM 1501 O O . PHE B 1 49 ? -11.039 7.637 13.492 1 98.75 49 PHE B O 1
ATOM 1508 N N . GLU B 1 50 ? -12.523 6.031 14.133 1 98.19 50 GLU B N 1
ATOM 1509 C CA . GLU B 1 50 ? -13.312 7.023 14.859 1 98.19 50 GLU B CA 1
ATOM 1510 C C . GLU B 1 50 ? -12.547 7.543 16.078 1 98.19 50 GLU B C 1
ATOM 1512 O O . GLU B 1 50 ? -12.453 8.758 16.281 1 98.19 50 GLU B O 1
ATOM 1517 N N . LYS B 1 51 ? -12.008 6.668 16.906 1 98.19 51 LYS B N 1
ATOM 1518 C CA . LYS B 1 51 ? -11.242 7.016 18.094 1 98.19 51 LYS B CA 1
ATOM 1519 C C . LYS B 1 51 ? -10.086 6.051 18.297 1 98.19 51 LYS B C 1
ATOM 1521 O O . LYS B 1 51 ? -10.07 4.953 17.734 1 98.19 51 LYS B O 1
ATOM 1526 N N . LYS B 1 52 ? -9.125 6.547 19.062 1 98.06 52 LYS B N 1
ATOM 1527 C CA . LYS B 1 52 ? -7.992 5.711 19.438 1 98.06 52 LYS B CA 1
ATOM 1528 C C . LYS B 1 52 ? -8.461 4.43 20.125 1 98.06 52 LYS B C 1
ATOM 1530 O O . LYS B 1 52 ? -9.32 4.465 21 1 98.06 52 LYS B O 1
ATOM 1535 N N . GLY B 1 53 ? -7.934 3.322 19.656 1 97.56 53 GLY B N 1
ATOM 1536 C CA . GLY B 1 53 ? -8.25 2.059 20.312 1 97.56 53 GLY B CA 1
ATOM 1537 C C . GLY B 1 53 ? -9.336 1.276 19.594 1 97.56 53 GLY B C 1
ATOM 1538 O O . GLY B 1 53 ? -9.578 0.112 19.906 1 97.56 53 GLY B O 1
ATOM 1539 N N . ASP B 1 54 ? -10.023 1.9 18.578 1 98.31 54 ASP B N 1
ATOM 1540 C CA . ASP B 1 54 ? -11.016 1.173 17.781 1 98.31 54 ASP B CA 1
ATOM 1541 C C . ASP B 1 54 ? -10.391 -0.034 17.094 1 98.31 54 ASP B C 1
ATOM 1543 O O . ASP B 1 54 ? -9.234 0.019 16.672 1 98.31 54 ASP B O 1
ATOM 1547 N N . ARG B 1 55 ? -11.195 -1.104 16.938 1 95.94 55 ARG B N 1
ATOM 1548 C CA . ARG B 1 55 ? -10.688 -2.359 16.391 1 95.94 55 ARG B CA 1
ATOM 1549 C C . ARG B 1 55 ? -10.859 -2.42 14.883 1 95.94 55 ARG B C 1
ATOM 1551 O O . ARG B 1 55 ? -10.266 -3.273 14.219 1 95.94 55 ARG B O 1
ATOM 1558 N N . GLU B 1 56 ? -11.703 -1.526 14.32 1 97.62 56 GLU B N 1
ATOM 1559 C CA . GLU B 1 56 ? -11.938 -1.479 12.875 1 97.62 56 GLU B CA 1
ATOM 1560 C C . GLU B 1 56 ? -11.75 -0.064 12.336 1 97.62 56 GLU B C 1
ATOM 1562 O O . GLU B 1 56 ? -12.359 0.883 12.836 1 97.62 56 GLU B O 1
ATOM 1567 N N . PRO B 1 57 ? -10.938 0.033 11.375 1 98.44 57 PRO B N 1
ATOM 1568 C CA . PRO B 1 57 ? -10.812 1.36 10.773 1 98.44 57 PRO B CA 1
ATOM 1569 C C . PRO B 1 57 ? -12.055 1.76 9.969 1 98.44 57 PRO B C 1
ATOM 1571 O O . PRO B 1 57 ? -12.734 0.897 9.406 1 98.44 57 PRO B O 1
ATOM 1574 N N . ILE B 1 58 ? -12.266 3.045 9.891 1 98.12 58 ILE B N 1
ATOM 1575 C CA . ILE B 1 58 ? -13.305 3.592 9.023 1 98.12 58 ILE B CA 1
ATOM 1576 C C . ILE B 1 58 ? -12.875 3.48 7.562 1 98.12 58 ILE B C 1
ATOM 1578 O O . ILE B 1 58 ? -13.688 3.188 6.688 1 98.12 58 ILE B O 1
ATOM 1582 N N . GLY B 1 59 ? -11.523 3.727 7.352 1 98.06 59 GLY B N 1
ATOM 1583 C CA . GLY B 1 59 ? -10.984 3.67 6 1 98.06 59 GLY B CA 1
ATOM 1584 C C . GLY B 1 59 ? -9.469 3.631 5.965 1 98.06 59 GLY B C 1
ATOM 1585 O O . GLY B 1 59 ? -8.812 3.631 7.012 1 98.06 59 GLY B O 1
ATOM 1586 N N . VAL B 1 60 ? -9 3.453 4.77 1 98.25 60 VAL B N 1
ATOM 1587 C CA . VAL B 1 60 ? -7.566 3.492 4.5 1 98.25 60 VAL B CA 1
ATOM 1588 C C . VAL B 1 60 ? -7.301 4.328 3.25 1 98.25 60 VAL B C 1
ATOM 1590 O O . VAL B 1 60 ? -8.047 4.25 2.27 1 98.25 60 VAL B O 1
ATOM 1593 N N . ILE B 1 61 ? -6.332 5.184 3.312 1 97.19 61 ILE B N 1
ATOM 1594 C CA . ILE B 1 61 ? -5.812 5.949 2.184 1 97.19 61 ILE B CA 1
ATOM 1595 C C . ILE B 1 61 ? -4.465 5.379 1.75 1 97.19 61 ILE B C 1
ATOM 1597 O O . ILE B 1 61 ? -3.484 5.453 2.494 1 97.19 61 ILE B O 1
ATOM 1601 N N . ILE B 1 62 ? -4.457 4.805 0.605 1 96 62 ILE B N 1
ATOM 1602 C CA . ILE B 1 62 ? -3.191 4.379 0.019 1 96 62 ILE B CA 1
ATOM 1603 C C . ILE B 1 62 ? -2.506 5.57 -0.647 1 96 62 ILE B C 1
ATOM 1605 O O . ILE B 1 62 ? -3.066 6.191 -1.554 1 96 62 ILE B O 1
ATOM 1609 N N . LEU B 1 63 ? -1.342 5.801 -0.289 1 96 63 LEU B N 1
ATOM 1610 C CA . LEU B 1 63 ? -0.722 7.094 -0.554 1 96 63 LEU B CA 1
ATOM 1611 C C . LEU B 1 63 ? 0.008 7.082 -1.893 1 96 63 LEU B C 1
ATOM 1613 O O . LEU B 1 63 ? 0.578 8.094 -2.303 1 96 63 LEU B O 1
ATOM 1617 N N . GLU B 1 64 ? -0.06 6.027 -2.596 1 92.56 64 GLU B N 1
ATOM 1618 C CA . GLU B 1 64 ? 0.574 5.957 -3.908 1 92.56 64 GLU B CA 1
ATOM 1619 C C . GLU B 1 64 ? -0.085 6.918 -4.891 1 92.56 64 GLU B C 1
ATOM 1621 O O . GLU B 1 64 ? -1.301 6.875 -5.094 1 92.56 64 GLU B O 1
ATOM 1626 N N . GLY B 1 65 ? 0.827 7.797 -5.516 1 85.94 65 GLY B N 1
ATOM 1627 C CA . GLY B 1 65 ? 0.346 8.711 -6.539 1 85.94 65 GLY B CA 1
ATOM 1628 C C . GLY B 1 65 ? -0.231 9.992 -5.969 1 85.94 65 GLY B C 1
ATOM 1629 O O . GLY B 1 65 ? -0.876 10.766 -6.684 1 85.94 65 GLY B O 1
ATOM 1630 N N . CYS B 1 66 ? -0.055 10.133 -4.688 1 92.5 66 CYS B N 1
ATOM 1631 C CA . CYS B 1 66 ? -0.617 11.344 -4.109 1 92.5 66 CYS B CA 1
ATOM 1632 C C . CYS B 1 66 ? 0.454 12.422 -3.947 1 92.5 66 CYS B C 1
ATOM 1634 O O . CYS B 1 66 ? 1.648 12.117 -3.961 1 92.5 66 CYS B O 1
ATOM 1636 N N . THR B 1 67 ? 0.027 13.68 -3.908 1 93.5 67 THR B N 1
ATOM 1637 C CA . THR B 1 67 ? 0.873 14.805 -3.512 1 93.5 67 THR B CA 1
ATOM 1638 C C . THR B 1 67 ? 0.356 15.445 -2.227 1 93.5 67 THR B C 1
ATOM 1640 O O . THR B 1 67 ? -0.853 15.477 -1.985 1 93.5 67 THR B O 1
ATOM 1643 N N . ILE B 1 68 ? 1.267 15.875 -1.461 1 96.12 68 ILE B N 1
ATOM 1644 C CA . ILE B 1 68 ? 0.921 16.531 -0.207 1 96.12 68 ILE B CA 1
ATOM 1645 C C . ILE B 1 68 ? 1.146 18.047 -0.338 1 96.12 68 ILE B C 1
ATOM 1647 O O . ILE B 1 68 ? 2.215 18.484 -0.769 1 96.12 68 ILE B O 1
ATOM 1651 N N . GLU B 1 69 ? 0.165 18.766 -0.033 1 95.94 69 GLU B N 1
ATOM 1652 C CA . GLU B 1 69 ? 0.272 20.219 -0.14 1 95.94 69 GLU B CA 1
ATOM 1653 C C . GLU B 1 69 ? -0.133 20.891 1.164 1 95.94 69 GLU B C 1
ATOM 1655 O O . GLU B 1 69 ? -1.104 20.484 1.808 1 95.94 69 GLU B O 1
ATOM 1660 N N . LEU B 1 70 ? 0.668 21.859 1.442 1 94.81 70 LEU B N 1
ATOM 1661 C CA . LEU B 1 70 ? 0.283 22.734 2.545 1 94.81 70 LEU B CA 1
ATOM 1662 C C . LEU B 1 70 ? -0.847 23.672 2.127 1 94.81 70 LEU B C 1
ATOM 1664 O O . LEU B 1 70 ? -0.818 24.234 1.031 1 94.81 70 LEU B O 1
ATOM 1668 N N . ALA B 1 71 ? -1.882 23.641 2.951 1 90.94 71 ALA B N 1
ATOM 1669 C CA . ALA B 1 71 ? -2.947 24.609 2.699 1 90.94 71 ALA B CA 1
ATOM 1670 C C . ALA B 1 71 ? -2.785 25.844 3.582 1 90.94 71 ALA B C 1
ATOM 1672 O O . ALA B 1 71 ? -2.568 25.734 4.789 1 90.94 71 ALA B O 1
ATOM 1673 N N . GLU B 1 72 ? -2.713 26.953 2.879 1 82.25 72 GLU B N 1
ATOM 1674 C CA . GLU B 1 72 ? -2.594 28.203 3.623 1 82.25 72 GLU B CA 1
ATOM 1675 C C . GLU B 1 72 ? -3.951 28.672 4.133 1 82.25 72 GLU B C 1
ATOM 1677 O O . GLU B 1 72 ? -4.789 29.141 3.355 1 82.25 72 GLU B O 1
ATOM 1682 N N . CYS B 1 73 ? -4.266 28.234 5.289 1 75.88 73 CYS B N 1
ATOM 1683 C CA . CYS B 1 73 ? -5.496 28.688 5.93 1 75.88 73 CYS B CA 1
ATOM 1684 C C . CYS B 1 73 ? -5.191 29.453 7.215 1 75.88 73 CYS B C 1
ATOM 1686 O O . CYS B 1 73 ? -4.301 29.062 7.973 1 75.88 73 CYS B O 1
ATOM 1688 N N . GLU B 1 74 ? -5.953 30.547 7.34 1 79.06 74 GLU B N 1
ATOM 1689 C CA . GLU B 1 74 ? -5.785 31.328 8.562 1 79.06 74 GLU B CA 1
ATOM 1690 C C . GLU B 1 74 ? -6.254 30.547 9.781 1 79.06 74 GLU B C 1
ATOM 1692 O O . GLU B 1 74 ? -7.328 29.938 9.766 1 79.06 74 GLU B O 1
ATOM 1697 N N . ASP B 1 75 ? -5.406 30.203 10.734 1 86.38 75 ASP B N 1
ATOM 1698 C CA . ASP B 1 75 ? -5.715 29.719 12.078 1 86.38 75 ASP B CA 1
ATOM 1699 C C . ASP B 1 75 ? -5.852 28.203 12.086 1 86.38 75 ASP B C 1
ATOM 1701 O O . ASP B 1 75 ? -6.449 27.625 13 1 86.38 75 ASP B O 1
ATOM 1705 N N . GLN B 1 76 ? -5.641 27.641 10.938 1 91.75 76 GLN B N 1
ATOM 1706 C CA . GLN B 1 76 ? -5.664 26.172 10.938 1 91.75 76 GLN B CA 1
ATOM 1707 C C . GLN B 1 76 ? -4.379 25.609 10.344 1 91.75 76 GLN B C 1
ATOM 1709 O O . GLN B 1 76 ? -3.82 26.172 9.398 1 91.75 76 GLN B O 1
ATOM 1714 N N . PHE B 1 77 ? -3.914 24.578 10.922 1 96.81 77 PHE B N 1
ATOM 1715 C CA . PHE B 1 77 ? -2.756 23.844 10.414 1 96.81 77 PHE B CA 1
ATOM 1716 C C . PHE B 1 77 ? -3.184 22.766 9.422 1 96.81 77 PHE B C 1
ATOM 1718 O O . PHE B 1 77 ? -3.174 21.578 9.75 1 96.81 77 PHE B O 1
ATOM 1725 N N . THR B 1 78 ? -3.512 23.25 8.25 1 97.19 78 THR B N 1
ATOM 1726 C CA . THR B 1 78 ? -4.191 22.422 7.254 1 97.19 78 THR B CA 1
ATOM 1727 C C . THR B 1 78 ? -3.209 21.938 6.191 1 97.19 78 THR B C 1
ATOM 1729 O O . THR B 1 78 ? -2.346 22.703 5.746 1 97.19 78 THR B O 1
ATOM 1732 N N . PHE B 1 79 ? -3.314 20.641 5.828 1 97.88 79 PHE B N 1
ATOM 1733 C CA . PHE B 1 79 ? -2.631 20.109 4.66 1 97.88 79 PHE B CA 1
ATOM 1734 C C . PHE B 1 79 ? -3.553 19.188 3.869 1 97.88 79 PHE B C 1
ATOM 1736 O O . PHE B 1 79 ? -4.598 18.766 4.371 1 97.88 79 PHE B O 1
ATOM 1743 N N . LYS B 1 80 ? -3.188 18.984 2.621 1 96.5 80 LYS B N 1
ATOM 1744 C CA . LYS B 1 80 ? -4.039 18.219 1.709 1 96.5 80 LYS B CA 1
ATOM 1745 C C . LYS B 1 80 ? -3.279 17.047 1.09 1 96.5 80 LYS B C 1
ATOM 1747 O O . LYS B 1 80 ? -2.094 17.172 0.772 1 96.5 80 LYS B O 1
ATOM 1752 N N . LEU B 1 81 ? -3.963 15.938 0.985 1 96.75 81 LEU B N 1
ATOM 1753 C CA . LEU B 1 81 ? -3.543 14.828 0.136 1 96.75 81 LEU B CA 1
ATOM 1754 C C . LEU B 1 81 ? -4.277 14.852 -1.199 1 96.75 81 LEU B C 1
ATOM 1756 O O . LEU B 1 81 ? -5.496 14.656 -1.246 1 96.75 81 LEU B O 1
ATOM 1760 N N . LEU B 1 82 ? -3.504 15.102 -2.252 1 95.44 82 LEU B N 1
ATOM 1761 C CA . LEU B 1 82 ? -4.102 15.25 -3.574 1 95.44 82 LEU B CA 1
ATOM 1762 C C . LEU B 1 82 ? -3.822 14.031 -4.441 1 95.44 82 LEU B C 1
ATOM 1764 O O . LEU B 1 82 ? -2.674 13.602 -4.57 1 95.44 82 LEU B O 1
ATOM 1768 N N . PHE B 1 83 ? -4.793 13.422 -4.934 1 93 83 PHE B N 1
ATOM 1769 C CA . PHE B 1 83 ? -4.648 12.328 -5.883 1 93 83 PHE B CA 1
ATOM 1770 C C . PHE B 1 83 ? -4.934 12.797 -7.305 1 93 83 PH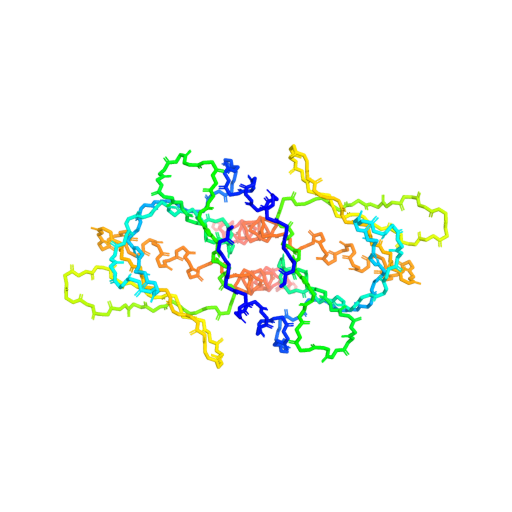E B C 1
ATOM 1772 O O . PHE B 1 83 ? -5.953 13.445 -7.555 1 93 83 PHE B O 1
ATOM 1779 N N . HIS B 1 84 ? -3.836 12.562 -8.062 1 77.81 84 HIS B N 1
ATOM 1780 C CA . HIS B 1 84 ? -3.863 13.078 -9.422 1 77.81 84 HIS B CA 1
ATOM 1781 C C . HIS B 1 84 ? -4.574 12.117 -10.367 1 77.81 84 HIS B C 1
ATOM 1783 O O . HIS B 1 84 ? -4.641 10.914 -10.102 1 77.81 84 HIS B O 1
ATOM 1789 N N . GLY B 1 85 ? -5.387 12.609 -11.391 1 68.56 85 GLY B N 1
ATOM 1790 C CA . GLY B 1 85 ? -6.176 11.906 -12.391 1 68.56 85 GLY B CA 1
ATOM 1791 C C . GLY B 1 85 ? -7.586 12.445 -12.516 1 68.56 85 GLY B C 1
ATOM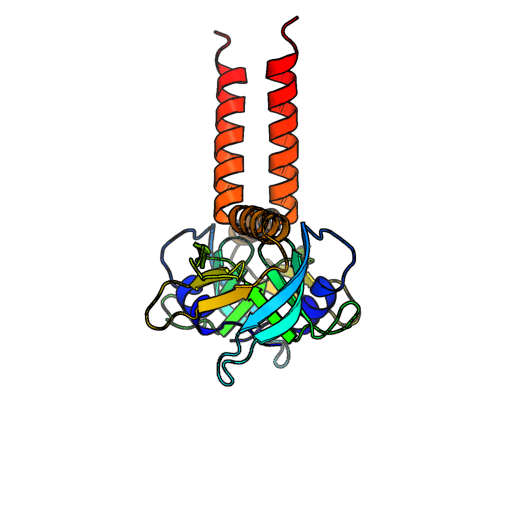 1792 O O . GLY B 1 85 ? -8.047 13.203 -11.656 1 68.56 85 GLY B O 1
ATOM 1793 N N . GLY B 1 86 ? -8.195 12.344 -13.672 1 62.94 86 GLY B N 1
ATOM 1794 C CA . GLY B 1 86 ? -9.539 12.852 -13.922 1 62.94 86 GLY B CA 1
ATOM 1795 C C . GLY B 1 86 ? -10.516 12.516 -12.812 1 62.94 86 GLY B C 1
ATOM 1796 O O . GLY B 1 86 ? -10.883 11.352 -12.625 1 62.94 86 GLY B O 1
ATOM 1797 N N . GLY B 1 87 ? -10.727 13.453 -11.812 1 73 87 GLY B N 1
ATOM 1798 C CA . GLY B 1 87 ? -11.695 13.281 -10.734 1 73 87 GLY B CA 1
ATOM 1799 C C . GLY B 1 87 ? -11.078 12.758 -9.453 1 73 87 GLY B C 1
ATOM 1800 O O . GLY B 1 87 ? -11.75 12.109 -8.648 1 73 87 GLY B O 1
ATOM 1801 N N . GLY B 1 88 ? -9.812 12.953 -9.312 1 83.31 88 GLY B N 1
ATOM 1802 C CA . GLY B 1 88 ? -9.141 12.461 -8.117 1 83.31 88 GLY B CA 1
ATOM 1803 C C . GLY B 1 88 ? -9.625 13.141 -6.848 1 83.31 88 GLY B C 1
ATOM 1804 O O . GLY B 1 88 ? -10.016 14.305 -6.871 1 83.31 88 GLY B O 1
ATOM 1805 N N . ARG B 1 89 ? -9.648 12.391 -5.809 1 90.25 89 ARG B N 1
ATOM 1806 C CA . ARG B 1 89 ? -10.125 12.852 -4.508 1 90.25 89 ARG B CA 1
ATOM 1807 C C . ARG B 1 89 ? -9.047 13.656 -3.785 1 90.25 89 ARG B C 1
ATOM 1809 O O . ARG B 1 89 ? -7.855 13.43 -3.988 1 90.25 89 ARG B O 1
ATOM 1816 N N . THR B 1 90 ? -9.453 14.641 -3.137 1 93.94 90 THR B N 1
ATOM 1817 C CA . THR B 1 90 ? -8.594 15.406 -2.238 1 93.94 90 THR B CA 1
ATOM 1818 C C . THR B 1 90 ? -9.031 15.227 -0.789 1 93.94 90 THR B C 1
ATOM 1820 O O . THR B 1 90 ? -10.219 15.359 -0.471 1 93.94 90 THR B O 1
ATOM 1823 N N . TYR B 1 91 ? -8.078 14.867 0.035 1 96.19 91 TYR B N 1
ATOM 1824 C CA . TYR B 1 91 ? -8.328 14.805 1.471 1 96.19 91 TYR B CA 1
ATOM 1825 C C . TYR B 1 91 ? -7.789 16.047 2.17 1 96.19 91 TYR B C 1
ATOM 1827 O O . TYR B 1 91 ? -6.613 16.391 2.016 1 96.19 91 TYR B O 1
ATOM 1835 N N . VAL B 1 92 ? -8.633 16.719 2.889 1 96.44 92 VAL B N 1
ATOM 1836 C CA . VAL B 1 92 ? -8.234 17.875 3.67 1 96.44 92 VAL B CA 1
ATOM 1837 C C . VAL B 1 92 ? -8.117 17.5 5.145 1 96.44 92 VAL B C 1
ATOM 1839 O O . VAL B 1 92 ? -9.102 17.094 5.766 1 96.44 92 VAL B O 1
ATOM 1842 N N . LEU B 1 93 ? -6.918 17.719 5.703 1 97.75 93 LEU B N 1
ATOM 1843 C CA . LEU B 1 93 ? -6.617 17.312 7.074 1 97.75 93 LEU B CA 1
ATOM 1844 C C . LEU B 1 93 ? -6.074 18.5 7.875 1 97.75 93 LEU B C 1
ATOM 1846 O O . LEU B 1 93 ? -5.328 19.328 7.344 1 97.75 93 LEU B O 1
ATOM 1850 N N . VAL B 1 94 ? -6.422 18.5 9.125 1 97.94 94 VAL B N 1
ATOM 1851 C CA . VAL B 1 94 ? -5.977 19.578 10 1 97.94 94 VAL B CA 1
ATOM 1852 C C . VAL B 1 94 ? -5.289 19 11.234 1 97.94 94 VAL B C 1
ATOM 1854 O O . VAL B 1 94 ? -5.848 18.141 11.906 1 97.94 94 VAL B O 1
ATOM 1857 N N . ALA B 1 95 ? -4.105 19.469 11.477 1 98.12 95 ALA B N 1
ATOM 1858 C CA . ALA B 1 95 ? -3.379 19.094 12.688 1 98.12 95 ALA B CA 1
ATOM 1859 C C . ALA B 1 95 ? -3.689 20.062 13.836 1 98.12 95 ALA B C 1
ATOM 1861 O O . ALA B 1 95 ? -4.25 21.141 13.617 1 98.12 95 ALA B O 1
ATOM 1862 N N . ASP B 1 96 ? -3.336 19.672 15.078 1 97.06 96 ASP B N 1
ATOM 1863 C CA . ASP B 1 96 ? -3.691 20.469 16.25 1 97.06 96 ASP B CA 1
ATOM 1864 C C . ASP B 1 96 ? -2.631 21.516 16.547 1 97.06 96 ASP B C 1
ATOM 1866 O O . ASP B 1 96 ? -2.838 22.406 17.391 1 97.06 96 ASP B O 1
ATOM 1870 N N . SER B 1 97 ? -1.487 21.438 15.922 1 97.12 97 SER B N 1
ATOM 1871 C CA . SER B 1 97 ? -0.4 22.406 16.094 1 97.12 97 SER B CA 1
ATOM 1872 C C . SER B 1 97 ? 0.499 22.438 14.859 1 97.12 97 SER B C 1
ATOM 1874 O O . SER B 1 97 ? 0.416 21.562 13.992 1 97.12 97 SER B O 1
ATOM 1876 N N . GLN B 1 98 ? 1.327 23.453 14.812 1 95.56 98 GLN B N 1
ATOM 1877 C CA . GLN B 1 98 ? 2.307 23.578 13.742 1 95.56 98 GLN B CA 1
ATOM 1878 C C . GLN B 1 98 ? 3.307 22.438 13.766 1 95.56 98 GLN B C 1
ATOM 1880 O O . GLN B 1 98 ? 3.666 21.891 12.719 1 95.56 98 GLN B O 1
ATOM 1885 N N . GLU B 1 99 ? 3.715 22.109 14.914 1 97.44 99 GLU B N 1
ATOM 1886 C CA . GLU B 1 99 ? 4.656 21 15.055 1 97.44 99 GLU B CA 1
ATOM 1887 C C . GLU B 1 99 ? 4.047 19.703 14.562 1 97.44 99 GLU B C 1
ATOM 1889 O O . GLU B 1 99 ? 4.695 18.938 13.828 1 97.44 99 GLU B O 1
ATOM 1894 N N . SER B 1 100 ? 2.822 19.469 14.93 1 98 100 SER B N 1
ATOM 1895 C CA . SER B 1 100 ? 2.119 18.266 14.5 1 98 100 SER B CA 1
ATOM 1896 C C . SER B 1 100 ? 1.947 18.234 12.984 1 98 100 SER B C 1
ATOM 1898 O O . SER B 1 100 ? 2.137 17.203 12.352 1 98 100 SER B O 1
ATOM 1900 N N . LEU B 1 101 ? 1.547 19.344 12.438 1 97.81 101 LEU B N 1
ATOM 1901 C CA . LEU B 1 101 ? 1.414 19.453 10.992 1 97.81 101 LEU B CA 1
ATOM 1902 C C . LEU B 1 101 ? 2.717 19.078 10.297 1 97.81 101 LEU B C 1
ATOM 1904 O O . LEU B 1 101 ? 2.715 18.25 9.375 1 97.81 101 LEU B O 1
ATOM 1908 N N . GLU B 1 102 ? 3.766 19.578 10.75 1 97.31 102 GLU B N 1
ATOM 1909 C CA . GLU B 1 102 ? 5.07 19.344 10.141 1 97.31 102 GLU B CA 1
ATOM 1910 C C . GLU B 1 102 ? 5.48 17.875 10.266 1 97.31 102 GLU B C 1
ATOM 1912 O O . GLU B 1 102 ? 6.047 17.297 9.336 1 97.31 102 GLU B O 1
ATOM 1917 N N . GLU B 1 103 ? 5.234 17.312 11.375 1 98.25 103 GLU B N 1
ATOM 1918 C CA . GLU B 1 103 ? 5.566 15.906 11.594 1 98.25 103 GLU B CA 1
ATOM 1919 C C . GLU B 1 103 ? 4.777 14.992 10.656 1 98.25 103 GLU B C 1
ATOM 1921 O O . GLU B 1 103 ? 5.332 14.055 10.086 1 98.25 103 GLU B O 1
ATOM 1926 N N . TRP B 1 104 ? 3.494 15.297 10.523 1 98.69 104 TRP B N 1
ATOM 1927 C CA . TRP B 1 104 ? 2.654 14.508 9.633 1 98.69 104 TRP B CA 1
ATOM 1928 C C . TRP B 1 104 ? 3.102 14.664 8.18 1 98.69 104 TRP B C 1
ATOM 1930 O O . TRP B 1 104 ? 3.234 13.68 7.453 1 98.69 104 TRP B O 1
ATOM 1940 N N . MET B 1 105 ? 3.281 15.883 7.805 1 97.69 105 MET B N 1
ATOM 1941 C CA . MET B 1 105 ? 3.693 16.141 6.426 1 97.69 105 MET B CA 1
ATOM 1942 C C . MET B 1 105 ? 5 15.414 6.113 1 97.69 105 MET B C 1
ATOM 1944 O O . MET B 1 105 ? 5.152 14.828 5.039 1 97.69 105 MET B O 1
ATOM 1948 N N . LYS B 1 106 ? 5.918 15.477 7.02 1 96.19 106 LYS B N 1
ATOM 1949 C CA . LYS B 1 106 ? 7.203 14.805 6.832 1 96.19 106 LYS B CA 1
ATOM 1950 C C . LYS B 1 106 ? 7.02 13.289 6.727 1 96.19 106 LYS B C 1
ATOM 1952 O O . LYS B 1 106 ? 7.574 12.656 5.824 1 96.19 106 LYS B O 1
ATOM 1957 N N . ALA B 1 107 ? 6.273 12.719 7.598 1 97.31 107 ALA B N 1
ATOM 1958 C CA . ALA B 1 107 ? 6.035 11.281 7.602 1 97.31 107 ALA B CA 1
ATOM 1959 C C . ALA B 1 107 ? 5.363 10.828 6.305 1 97.31 107 ALA B C 1
ATOM 1961 O O . ALA B 1 107 ? 5.77 9.836 5.699 1 97.31 107 ALA B O 1
ATOM 1962 N N . LEU B 1 108 ? 4.426 11.578 5.852 1 97.81 108 LEU B N 1
ATOM 1963 C CA . LEU B 1 108 ? 3.646 11.234 4.668 1 97.81 108 LEU B CA 1
ATOM 1964 C C . LEU B 1 108 ? 4.477 11.406 3.398 1 97.81 108 LEU B C 1
ATOM 1966 O O . LEU B 1 108 ? 4.359 10.617 2.461 1 97.81 108 LEU B O 1
ATOM 1970 N N . ALA B 1 109 ? 5.273 12.422 3.424 1 93.94 109 ALA B N 1
ATOM 1971 C CA . ALA B 1 109 ? 6.133 12.672 2.268 1 93.94 109 ALA B CA 1
ATOM 1972 C C . ALA B 1 109 ? 7.121 11.531 2.059 1 93.94 109 ALA B C 1
ATOM 1974 O O . ALA B 1 109 ? 7.512 11.242 0.926 1 93.94 109 ALA B O 1
ATOM 1975 N N . ARG B 1 110 ? 7.441 10.875 3.117 1 92 110 ARG B N 1
ATOM 1976 C CA . ARG B 1 110 ? 8.445 9.812 3.08 1 92 110 ARG B CA 1
ATOM 1977 C C . ARG B 1 110 ? 7.785 8.445 2.939 1 92 110 ARG B C 1
ATOM 1979 O O . ARG B 1 110 ? 8.469 7.422 2.902 1 92 110 ARG B O 1
ATOM 1986 N N . ALA B 1 111 ? 6.48 8.453 2.82 1 94.69 111 ALA B N 1
ATOM 1987 C CA . ALA B 1 111 ? 5.746 7.195 2.936 1 94.69 111 ALA B CA 1
ATOM 1988 C C . ALA B 1 111 ? 5.531 6.559 1.566 1 94.69 111 ALA B C 1
ATOM 1990 O O . ALA B 1 111 ? 5.18 5.379 1.472 1 94.69 111 ALA B O 1
ATOM 1991 N N . SER B 1 112 ? 5.789 7.223 0.499 1 90.31 112 SER B N 1
ATOM 1992 C CA . SER B 1 112 ? 5.539 6.641 -0.816 1 90.31 112 SER B CA 1
ATOM 1993 C C . SER B 1 112 ? 6.504 5.496 -1.103 1 90.31 112 SER B C 1
ATOM 1995 O O . SER B 1 112 ? 7.684 5.566 -0.751 1 90.31 112 SER B O 1
ATOM 1997 N N . TYR B 1 113 ? 6.062 4.492 -1.726 1 93.38 113 TYR B N 1
ATOM 1998 C CA . TYR B 1 113 ? 6.875 3.336 -2.084 1 93.38 113 TYR B CA 1
ATOM 1999 C C . TYR B 1 113 ? 7.969 3.723 -3.07 1 93.38 113 TYR B C 1
ATOM 2001 O O . TYR B 1 113 ? 9.109 3.277 -2.945 1 93.38 113 TYR B O 1
ATOM 2009 N N . ASP B 1 114 ? 7.621 4.555 -3.943 1 89.5 114 ASP B N 1
ATOM 2010 C CA . ASP B 1 114 ? 8.562 4.992 -4.969 1 89.5 114 ASP B CA 1
ATOM 2011 C C . ASP B 1 114 ? 9.727 5.766 -4.352 1 89.5 114 ASP B C 1
ATOM 2013 O O . ASP B 1 114 ? 10.867 5.652 -4.809 1 89.5 114 ASP B O 1
ATOM 2017 N N . TYR B 1 115 ? 9.422 6.488 -3.422 1 90.81 115 TYR B N 1
ATOM 2018 C CA . TYR B 1 115 ? 10.469 7.223 -2.717 1 90.81 115 TYR B CA 1
ATOM 2019 C C . TYR B 1 115 ? 11.477 6.266 -2.098 1 90.81 115 TYR B C 1
ATOM 2021 O O . TYR B 1 115 ? 12.688 6.465 -2.225 1 90.81 115 TYR B O 1
ATOM 2029 N N . LEU B 1 116 ? 11.062 5.297 -1.429 1 93.06 116 LEU B N 1
ATOM 2030 C CA . LEU B 1 116 ? 11.945 4.332 -0.782 1 93.06 116 LEU B CA 1
ATOM 2031 C C . LEU B 1 116 ? 12.812 3.617 -1.812 1 93.06 116 LEU B C 1
ATOM 2033 O O . LEU B 1 116 ? 14.016 3.428 -1.594 1 93.06 116 LEU B O 1
ATOM 2037 N N . LYS B 1 117 ? 12.203 3.273 -2.873 1 92.56 117 LYS B N 1
ATOM 2038 C CA . LYS B 1 117 ? 12.953 2.611 -3.938 1 92.56 117 LYS B CA 1
ATOM 2039 C C . LYS B 1 117 ? 14.062 3.512 -4.469 1 92.56 117 LYS B C 1
ATOM 2041 O O . LYS B 1 117 ? 15.188 3.053 -4.691 1 92.56 117 LYS B O 1
ATOM 2046 N N . LEU B 1 118 ? 13.688 4.707 -4.668 1 93.25 118 LEU B N 1
ATOM 2047 C CA . LEU B 1 118 ? 14.688 5.672 -5.113 1 93.25 118 LEU B CA 1
ATOM 2048 C C . LEU B 1 118 ? 15.805 5.812 -4.09 1 93.25 118 LEU B C 1
ATOM 2050 O O . LEU B 1 118 ? 16.984 5.914 -4.453 1 93.25 118 LEU B O 1
ATOM 2054 N N . MET B 1 119 ? 15.477 5.836 -2.887 1 94.75 119 MET B N 1
ATOM 2055 C CA . MET B 1 119 ? 16.453 5.957 -1.813 1 94.75 119 MET B CA 1
ATOM 2056 C C . MET B 1 119 ? 17.391 4.758 -1.796 1 94.75 119 MET B C 1
ATOM 2058 O O . MET B 1 119 ? 18.609 4.918 -1.647 1 94.75 119 MET B O 1
ATOM 2062 N N . VAL B 1 120 ? 16.812 3.611 -1.857 1 94.81 120 VAL B N 1
ATOM 2063 C CA . VAL B 1 120 ? 17.625 2.4 -1.89 1 94.81 120 VAL B CA 1
ATOM 2064 C C . VAL B 1 120 ? 18.625 2.477 -3.049 1 94.81 120 VAL B C 1
ATOM 2066 O O . VAL B 1 120 ? 19.812 2.217 -2.871 1 94.81 120 VAL B O 1
ATOM 2069 N N . ASN B 1 121 ? 18.109 2.793 -4.211 1 95.12 121 ASN B N 1
ATOM 2070 C CA . ASN B 1 121 ? 18.969 2.891 -5.391 1 95.12 121 ASN B CA 1
ATOM 2071 C C . ASN B 1 121 ? 20.078 3.916 -5.199 1 95.12 121 ASN B C 1
ATOM 2073 O O . ASN B 1 121 ? 21.234 3.666 -5.555 1 95.12 121 ASN B O 1
ATOM 2077 N N . GLU B 1 122 ? 19.734 5.023 -4.652 1 96.06 122 GLU B N 1
ATOM 2078 C CA . GLU B 1 122 ? 20.703 6.082 -4.406 1 96.06 122 GLU B CA 1
ATOM 2079 C C . GLU B 1 122 ? 21.75 5.641 -3.385 1 96.06 122 GLU B C 1
ATOM 2081 O O . GLU B 1 122 ? 22.953 5.871 -3.574 1 96.06 122 GLU B O 1
ATOM 2086 N N . LEU B 1 123 ? 21.328 5.059 -2.363 1 95.94 123 LEU B N 1
ATOM 2087 C CA . LEU B 1 123 ? 22.25 4.59 -1.329 1 95.94 123 LEU B CA 1
ATOM 2088 C C . LEU B 1 123 ? 23.156 3.494 -1.866 1 95.94 123 LEU B C 1
ATOM 2090 O O . LEU B 1 123 ? 24.359 3.471 -1.564 1 95.94 123 LEU B O 1
ATOM 2094 N N . GLN B 1 124 ? 22.531 2.631 -2.615 1 94.69 124 GLN B N 1
ATOM 2095 C CA . GLN B 1 124 ? 23.328 1.576 -3.234 1 94.69 124 GLN B CA 1
ATOM 2096 C C . GLN B 1 124 ? 24.391 2.16 -4.164 1 94.69 124 GLN B C 1
ATOM 2098 O O . GLN B 1 124 ? 25.531 1.697 -4.18 1 94.69 124 GLN B O 1
ATOM 2103 N N . LYS B 1 125 ? 24.047 3.086 -4.926 1 94.94 125 LYS B N 1
ATOM 2104 C CA . LYS B 1 125 ? 25 3.756 -5.816 1 94.94 125 LYS B CA 1
ATOM 2105 C C . LYS B 1 125 ? 26.141 4.379 -5.027 1 94.94 125 LYS B C 1
ATOM 2107 O O . LYS B 1 125 ? 27.312 4.258 -5.422 1 94.94 1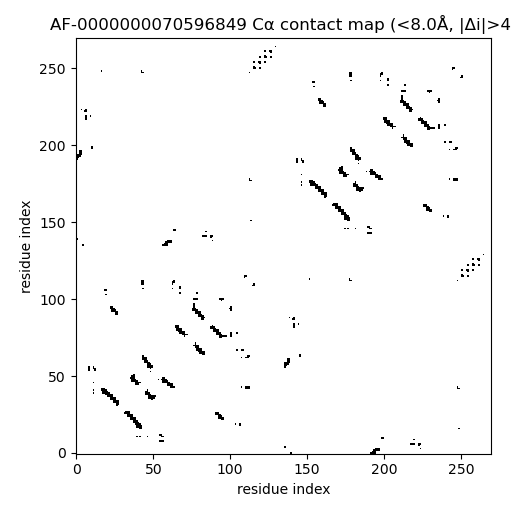25 LYS B O 1
ATOM 2112 N N . GLN B 1 126 ? 25.812 5.043 -4.016 1 93.81 126 GLN B N 1
ATOM 2113 C CA . GLN B 1 126 ? 26.828 5.652 -3.166 1 93.81 126 GLN B CA 1
ATOM 2114 C C . GLN B 1 126 ? 27.781 4.602 -2.596 1 93.81 126 GLN B C 1
ATOM 2116 O O . GLN B 1 126 ? 28.984 4.809 -2.553 1 93.81 126 GLN B O 1
ATOM 2121 N N . LEU B 1 127 ? 27.281 3.564 -2.188 1 93.06 127 LEU B N 1
ATOM 2122 C CA . LEU B 1 127 ? 28.078 2.482 -1.624 1 93.06 127 LEU B CA 1
ATOM 2123 C C . LEU B 1 127 ? 29 1.886 -2.68 1 93.06 127 LEU B C 1
ATOM 2125 O O . LEU B 1 127 ? 30.172 1.608 -2.4 1 93.06 127 LEU B O 1
ATOM 2129 N N . ASP B 1 128 ? 28.406 1.691 -3.809 1 93.31 128 ASP B N 1
ATOM 2130 C CA . ASP B 1 128 ? 29.203 1.149 -4.898 1 93.31 128 ASP B CA 1
ATOM 2131 C C . ASP B 1 128 ? 30.359 2.094 -5.258 1 93.31 128 ASP B C 1
ATOM 2133 O O . ASP B 1 128 ? 31.469 1.646 -5.562 1 93.31 128 ASP B O 1
ATOM 2137 N N . GLU B 1 129 ? 30.094 3.301 -5.273 1 90.75 129 GLU B N 1
ATOM 2138 C CA . GLU B 1 129 ? 31.109 4.301 -5.586 1 90.75 129 GLU B CA 1
ATOM 2139 C C . GLU B 1 129 ? 32.219 4.316 -4.527 1 90.75 129 GLU B C 1
ATOM 2141 O O . GLU B 1 129 ? 33.375 4.523 -4.848 1 90.75 129 GLU B O 1
ATOM 2146 N N . LEU B 1 130 ? 31.859 4.109 -3.395 1 87.75 130 LEU B N 1
ATOM 2147 C CA . LEU B 1 130 ? 32.844 4.098 -2.309 1 87.75 130 LEU B CA 1
ATOM 2148 C C . LEU B 1 130 ? 33.656 2.809 -2.322 1 87.75 130 LEU B C 1
ATOM 2150 O O . LEU B 1 130 ? 34.844 2.82 -2.012 1 87.75 130 LEU B O 1
ATOM 2154 N N . ASN B 1 131 ? 33 1.69 -2.672 1 81.75 131 ASN B N 1
ATOM 2155 C CA . ASN B 1 131 ? 33.719 0.415 -2.732 1 81.75 131 ASN B CA 1
ATOM 2156 C C . ASN B 1 131 ? 34.531 0.283 -4.02 1 81.75 131 ASN B C 1
ATOM 2158 O O . ASN B 1 131 ? 35.5 -0.477 -4.07 1 81.75 131 ASN B O 1
ATOM 2162 N N . GLY B 1 132 ? 34.125 0.654 -5.234 1 72.06 132 GLY B N 1
ATOM 2163 C CA . GLY B 1 132 ? 34.844 0.576 -6.484 1 72.06 132 GLY B CA 1
ATOM 2164 C C . GLY B 1 132 ? 35.875 1.69 -6.652 1 72.06 132 GLY B C 1
ATOM 2165 O O . GLY B 1 132 ? 36.625 1.698 -7.617 1 72.06 132 GLY B O 1
ATOM 2166 N N . GLY B 1 133 ? 35.875 2.834 -6.105 1 50.47 133 GLY B N 1
ATOM 2167 C CA . GLY B 1 133 ? 36.938 3.811 -6.27 1 50.47 133 GLY B CA 1
ATOM 2168 C C . GLY B 1 133 ? 38.281 3.301 -5.805 1 50.47 133 GLY B C 1
ATOM 2169 O O . GLY B 1 133 ? 39.25 4.07 -5.699 1 50.47 133 GLY B O 1
ATOM 2170 N N . TYR B 1 134 ? 38.531 2.273 -5.027 1 42.66 134 TYR B N 1
ATOM 2171 C CA . TYR B 1 134 ? 39.969 1.979 -4.91 1 42.66 134 TYR B CA 1
ATOM 2172 C C . TYR B 1 134 ? 40.5 1.398 -6.211 1 42.66 134 TYR B C 1
ATOM 2174 O O . TYR B 1 134 ? 39.969 0.412 -6.727 1 42.66 134 TYR B O 1
ATOM 2182 N N . PRO B 1 135 ? 41.125 2.271 -7.176 1 33.66 135 PRO B N 1
ATOM 2183 C CA . PRO B 1 135 ? 42.094 1.615 -8.047 1 33.66 135 PRO B CA 1
ATOM 2184 C C . PRO B 1 135 ? 43.125 0.79 -7.262 1 33.66 135 PRO B C 1
ATOM 2186 O O . PRO B 1 135 ? 43.406 1.092 -6.102 1 33.66 135 PRO B O 1
#

Secondary structure (DSSP, 8-state):
-EE-HHHHHHHHH-SS---EEEEEEEE-SSS--EEEEEEEEETTEEEEESSTT-SS-SEEEE-TTEEEEEEEETTEEEEEEEE-STT--EEEEEESSHHHHHHHHHHHHT--HHHHHHHHHHHHHHHHHHHH---/-EE-HHHHHHHHH-SS---EEEEEEEE-SSS--EEEEEEEEETTEEEEESSTT-SS-SEEEE-TTEEEEEEEETTEEEEEEEE-STT--EEEEEESSHHHHHHHHHHHHT--HHHHHHHHHHHHHHHHHHHH---

pLDDT: mean 92.25, std 10.16, range [33.47, 98.94]